Protein AF-A0A1H7DW12-F1 (afdb_monomer_lite)

Radius of gyration: 33.59 Å; chains: 1; bounding box: 57×65×106 Å

Secondary structure (DSSP, 8-state):
--HHHHHHHHHHHTTS-EEEEEEEETTEEEEEEEESS---HHHHHHHHHHTT-SEEEEEEEEEETTEEEEEESSPPPTTHHHHHHHHHHHHH----EEEEEE-TT-----TTS--HHHHHHHHHHHHHHHHHHHHHHHHH-GGGHHHHHHHHHHHHHHHHHHHTT-TTHHHHHHHHHHHHHHHHHHHHHHHHHHHHHTTSSGGGSTTS-------------------------------HHHHHHHHHHHHHHTTS---TTGGGGGG---HHHHHHHHHHTTTHHHHHHHHHHHHHHHTT-HHHHHHHHTTT-

Foldseek 3Di:
DALQVLLVLQVVQQQDKWKKKWFAAQLATQDIDTGRAFDDPVNNVVVCVVSVGPDMWIFIWHHDDQAIETETLDDDDPPSVVNVVVVNCVRNVDPGDYHYHYDNPGDTNHSPNDPLVVLLVVLVVLLVVLVVLVVVLCVLPVVCVVVLVVLSVVLVVLSVVSSVVPSVSSVVSVVSSVVSSVVSVVSVVVSVVVVVVVVPPVVPPPPPPDDDDDDDDDDDDDDDDDDDDDDDDDDPPPPVVNVVVLVVVLVVVVPPDDDPPPVCPVPPDDVVNVVVVCVVQVHPVSVVVVLVVLCVVVVVPPVSSVSVVVSVD

Structure (mmCIF, N/CA/C/O backbone):
data_AF-A0A1H7DW12-F1
#
_entry.id   AF-A0A1H7DW12-F1
#
loop_
_atom_site.group_PDB
_atom_site.id
_atom_site.type_symbol
_atom_site.label_atom_id
_atom_site.label_alt_id
_atom_site.label_comp_id
_atom_site.label_asym_id
_atom_site.label_entity_id
_atom_site.label_seq_id
_atom_site.pdbx_PDB_ins_code
_atom_site.Cartn_x
_atom_site.Cartn_y
_atom_site.Cartn_z
_atom_site.occupancy
_atom_site.B_iso_or_equiv
_atom_site.auth_seq_id
_atom_site.auth_comp_id
_atom_site.auth_asym_id
_atom_site.auth_atom_id
_atom_site.pdbx_PDB_model_num
ATOM 1 N N . MET A 1 1 ? -21.640 2.567 11.944 1.00 85.88 1 MET A N 1
ATOM 2 C CA . MET A 1 1 ? -21.003 1.642 10.987 1.00 85.88 1 MET A CA 1
ATOM 3 C C . MET A 1 1 ? -21.687 0.293 11.096 1.00 85.88 1 MET A C 1
ATOM 5 O O . MET A 1 1 ? -21.836 -0.207 12.211 1.00 85.88 1 MET A O 1
ATOM 9 N N . SER A 1 2 ? -22.172 -0.249 9.981 1.00 93.06 2 SER A N 1
ATOM 10 C CA . SER A 1 2 ? -22.778 -1.586 9.959 1.00 93.06 2 SER A CA 1
ATOM 11 C C . SER A 1 2 ? -21.710 -2.677 10.153 1.00 93.06 2 SER A C 1
ATOM 13 O O . SER A 1 2 ? -20.519 -2.443 9.939 1.00 93.06 2 SER A O 1
ATOM 15 N N . GLY A 1 3 ? -22.113 -3.883 10.569 1.00 93.62 3 GLY A N 1
ATOM 16 C CA . GLY A 1 3 ? -21.176 -5.007 10.722 1.00 93.62 3 GLY A CA 1
ATOM 17 C C . GLY A 1 3 ? -20.472 -5.381 9.410 1.00 93.62 3 GLY A C 1
ATOM 18 O O . GLY A 1 3 ? -19.276 -5.669 9.398 1.00 93.62 3 GLY A O 1
ATOM 19 N N . ALA A 1 4 ? -21.194 -5.277 8.288 1.00 95.44 4 ALA A N 1
ATOM 20 C CA . ALA A 1 4 ? -20.667 -5.524 6.947 1.00 95.44 4 ALA A CA 1
ATOM 21 C C . ALA A 1 4 ? -19.623 -4.478 6.526 1.00 95.44 4 ALA A C 1
ATOM 23 O O . ALA A 1 4 ? -18.553 -4.841 6.035 1.00 95.44 4 ALA A O 1
ATOM 24 N N . GLU A 1 5 ? -19.892 -3.192 6.775 1.00 95.88 5 GLU A N 1
ATOM 25 C CA . GLU A 1 5 ? -18.915 -2.121 6.549 1.00 95.88 5 GLU A CA 1
ATOM 26 C C . GLU A 1 5 ? -17.650 -2.350 7.373 1.00 95.88 5 GLU A C 1
ATOM 28 O O . GLU A 1 5 ? -16.543 -2.238 6.846 1.00 95.88 5 GLU A O 1
ATOM 33 N N . LEU A 1 6 ? -17.798 -2.699 8.657 1.00 96.25 6 LEU A N 1
ATOM 34 C CA . LEU A 1 6 ? -16.655 -2.933 9.535 1.00 96.25 6 LEU A CA 1
ATOM 35 C C . LEU A 1 6 ? -15.798 -4.101 9.030 1.00 96.25 6 LEU A C 1
ATOM 37 O O . LEU A 1 6 ? -14.578 -3.970 8.942 1.00 96.25 6 LEU A O 1
ATOM 41 N N . LYS A 1 7 ? -16.425 -5.216 8.633 1.00 96.00 7 LYS A N 1
ATOM 42 C CA . LYS A 1 7 ? -15.732 -6.371 8.040 1.00 96.00 7 LYS A CA 1
ATOM 43 C C . LYS A 1 7 ? -14.964 -5.985 6.776 1.00 96.00 7 LYS A C 1
ATOM 45 O O . LYS A 1 7 ? -13.810 -6.389 6.613 1.00 96.00 7 LYS A O 1
ATOM 50 N N . ALA A 1 8 ? -15.576 -5.185 5.901 1.00 95.75 8 ALA A N 1
ATOM 51 C CA . ALA A 1 8 ? -14.939 -4.709 4.677 1.00 95.75 8 ALA A CA 1
ATOM 52 C C . ALA A 1 8 ? -13.733 -3.806 4.977 1.00 95.75 8 ALA A C 1
ATOM 54 O O . ALA A 1 8 ? -12.663 -4.007 4.400 1.00 95.75 8 ALA A O 1
ATOM 55 N N . SER A 1 9 ? -13.868 -2.859 5.908 1.00 96.25 9 SER A N 1
ATOM 56 C CA . SER A 1 9 ? -12.761 -1.985 6.312 1.00 96.25 9 SER A CA 1
ATOM 57 C C . SER A 1 9 ? -11.614 -2.758 6.961 1.00 96.25 9 SER A C 1
ATOM 59 O O . SER A 1 9 ? -10.464 -2.532 6.601 1.00 96.25 9 SER A O 1
ATOM 61 N N . LEU A 1 10 ? -11.896 -3.713 7.852 1.00 95.69 10 LEU A N 1
ATOM 62 C CA . LEU A 1 10 ? -10.863 -4.550 8.477 1.00 95.69 10 LEU A CA 1
ATOM 63 C C . LEU A 1 10 ? -10.162 -5.457 7.458 1.00 95.69 10 LEU A C 1
ATOM 65 O O . LEU A 1 10 ? -8.951 -5.643 7.524 1.00 95.69 10 LEU A O 1
ATOM 69 N N . SER A 1 11 ? -10.896 -5.983 6.476 1.00 94.06 11 SER A N 1
ATOM 70 C CA . SER A 1 11 ? -10.296 -6.784 5.402 1.00 94.06 11 SER A CA 1
ATOM 71 C C . SER A 1 11 ? -9.335 -5.949 4.556 1.00 94.06 11 SER A C 1
ATOM 73 O O . SER A 1 11 ? -8.241 -6.412 4.246 1.00 94.06 11 SER A O 1
ATOM 75 N N . LYS A 1 12 ? -9.701 -4.699 4.244 1.00 93.25 12 LYS A N 1
ATOM 76 C CA . LYS A 1 12 ? -8.818 -3.754 3.544 1.00 93.25 12 LYS A CA 1
ATOM 77 C C . LYS A 1 12 ? -7.642 -3.294 4.410 1.00 93.25 12 LYS A C 1
ATOM 79 O O . LYS A 1 12 ? -6.558 -3.089 3.879 1.00 93.25 12 LYS A O 1
ATOM 84 N N . ALA A 1 13 ? -7.825 -3.189 5.729 1.00 94.31 13 ALA A N 1
ATOM 85 C CA . ALA A 1 13 ? -6.755 -2.840 6.664 1.00 94.31 13 ALA A CA 1
ATOM 86 C C . ALA A 1 13 ? -5.576 -3.832 6.634 1.00 94.31 13 ALA A C 1
ATOM 88 O O . ALA A 1 13 ? -4.463 -3.470 7.004 1.00 94.31 13 ALA A O 1
ATOM 89 N N . ARG A 1 14 ? -5.797 -5.065 6.143 1.00 91.38 14 ARG A N 1
ATOM 90 C CA . ARG A 1 14 ? -4.740 -6.073 5.966 1.00 91.38 14 ARG A CA 1
ATOM 91 C C . ARG A 1 14 ? -3.738 -5.709 4.878 1.00 91.38 14 ARG A C 1
ATOM 93 O O . ARG A 1 14 ? -2.594 -6.114 4.973 1.00 91.38 14 ARG A O 1
ATOM 100 N N . THR A 1 15 ? -4.177 -5.008 3.838 1.00 88.06 15 THR A N 1
ATOM 101 C CA . THR A 1 15 ? -3.337 -4.643 2.686 1.00 88.06 15 THR A CA 1
ATOM 102 C C . THR A 1 15 ? -2.987 -3.163 2.680 1.00 88.06 15 THR A C 1
ATOM 104 O O . THR A 1 15 ? -2.001 -2.745 2.082 1.00 88.06 15 THR A O 1
ATOM 107 N N . THR A 1 16 ? -3.823 -2.342 3.310 1.00 88.81 16 THR A N 1
ATOM 108 C CA . THR A 1 16 ? -3.692 -0.891 3.301 1.00 88.81 16 THR A CA 1
ATOM 109 C C . THR A 1 16 ? -3.919 -0.374 4.713 1.00 88.81 16 THR A C 1
ATOM 111 O O . THR A 1 16 ? -5.036 -0.494 5.209 1.00 88.81 16 THR A O 1
ATOM 114 N N . PRO A 1 17 ? -2.913 0.236 5.354 1.00 93.12 17 PRO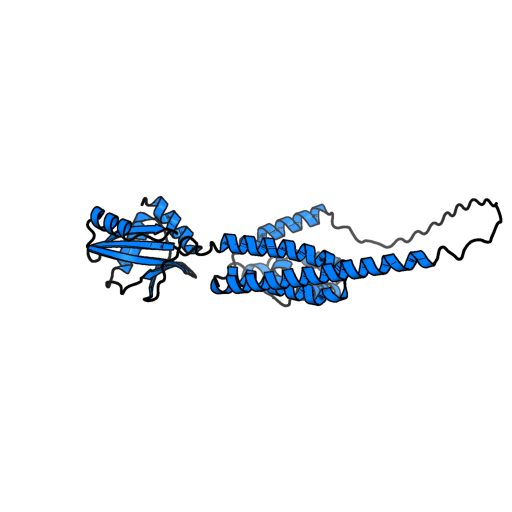 A N 1
ATOM 115 C CA . PRO A 1 17 ? -3.065 0.852 6.662 1.00 93.12 17 PRO A CA 1
ATOM 116 C C . PRO A 1 17 ? -4.265 1.810 6.701 1.00 93.12 17 PRO A C 1
ATOM 118 O O . PRO A 1 17 ? -4.469 2.604 5.779 1.00 93.12 17 PRO A O 1
ATOM 121 N N . MET A 1 18 ? -5.074 1.720 7.756 1.00 95.62 18 MET A N 1
ATOM 122 C CA . MET A 1 18 ? -6.281 2.534 7.929 1.00 95.62 18 MET A CA 1
ATOM 123 C C . MET A 1 18 ? -6.292 3.240 9.273 1.00 95.62 18 MET A C 1
ATOM 125 O O . MET A 1 18 ? -5.892 2.670 10.283 1.00 95.62 18 MET A O 1
ATOM 129 N N . ASN A 1 19 ? -6.835 4.452 9.302 1.00 96.38 19 ASN A N 1
ATOM 130 C CA . ASN A 1 19 ? -7.113 5.156 10.543 1.00 96.38 19 ASN A CA 1
ATOM 131 C C . ASN A 1 19 ? -8.299 4.491 11.255 1.00 96.38 19 ASN A C 1
ATOM 133 O O . ASN A 1 19 ? -9.285 4.092 10.621 1.00 96.38 19 ASN A O 1
ATOM 137 N N . PHE A 1 20 ? -8.232 4.395 12.579 1.00 97.00 20 PHE A N 1
ATOM 138 C CA . PHE A 1 20 ? -9.364 3.963 13.388 1.00 97.00 20 PHE A CA 1
ATOM 139 C C . PHE A 1 20 ? -9.680 4.951 14.506 1.00 97.00 20 PHE A C 1
ATOM 141 O O . PHE A 1 20 ? -8.808 5.642 15.035 1.00 97.00 20 PHE A O 1
ATOM 148 N N . LEU A 1 21 ? -10.957 4.975 14.880 1.00 96.69 21 LEU A N 1
ATOM 149 C CA . LEU A 1 21 ? -11.463 5.650 16.063 1.00 96.69 21 LEU A CA 1
ATOM 150 C C . LEU A 1 21 ? -12.311 4.664 16.856 1.00 96.69 21 LEU A C 1
ATOM 152 O O . LEU A 1 21 ? -13.272 4.085 16.352 1.00 96.69 21 LEU A O 1
ATOM 156 N N . LEU A 1 22 ? -11.935 4.483 18.110 1.00 96.50 22 LEU A N 1
ATOM 157 C CA . LEU A 1 22 ? -12.568 3.594 19.065 1.00 96.50 22 LEU A CA 1
ATOM 158 C C . LEU A 1 22 ? -13.162 4.436 20.193 1.00 96.50 22 LEU A C 1
ATOM 160 O O . LEU A 1 22 ? -12.463 5.240 20.803 1.00 96.50 22 LEU A O 1
ATOM 164 N N . VAL A 1 23 ? -14.434 4.223 20.512 1.00 96.00 23 VAL A N 1
ATOM 165 C CA . VAL A 1 23 ? -15.095 4.883 21.647 1.00 96.00 23 VAL A CA 1
ATOM 166 C C . VAL A 1 23 ? -15.404 3.878 22.745 1.00 96.00 23 VAL A C 1
ATOM 168 O O . VAL A 1 23 ? -15.956 2.799 22.494 1.00 96.00 23 VAL A O 1
ATOM 171 N N . THR A 1 24 ? -15.042 4.225 23.981 1.00 96.25 24 THR A N 1
ATOM 172 C CA . THR A 1 24 ? -15.222 3.349 25.145 1.00 96.25 24 THR A CA 1
ATOM 173 C C . THR A 1 24 ? -15.917 4.060 26.301 1.00 96.25 24 THR A C 1
ATOM 175 O O . THR A 1 24 ? -15.793 5.272 26.487 1.00 96.25 24 THR A O 1
ATOM 178 N N . LYS A 1 25 ? -16.648 3.287 27.111 1.00 95.06 25 LYS A N 1
ATOM 179 C CA . LYS A 1 25 ? -17.143 3.700 28.432 1.00 95.06 25 LYS A CA 1
ATOM 180 C C . LYS A 1 25 ? -16.558 2.768 29.485 1.00 95.06 25 LYS A C 1
ATOM 182 O O . LYS A 1 25 ? -16.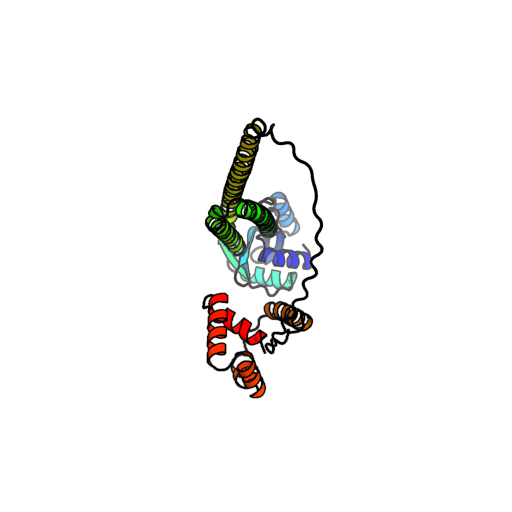960 1.607 29.593 1.00 95.06 25 LYS A O 1
ATOM 187 N N . GLY A 1 26 ? -15.556 3.262 30.210 1.00 92.25 26 GLY A N 1
ATOM 188 C CA . GLY A 1 26 ? -14.666 2.409 30.998 1.00 92.25 26 GLY A CA 1
ATOM 189 C C . GLY A 1 26 ? -13.986 1.376 30.095 1.00 92.25 26 GLY A C 1
ATOM 190 O O . GLY A 1 26 ? -13.419 1.723 29.062 1.00 92.25 26 GLY A O 1
ATOM 191 N N . ALA A 1 27 ? -14.102 0.097 30.450 1.00 90.75 27 ALA A N 1
ATOM 192 C CA . ALA A 1 27 ? -13.545 -0.995 29.654 1.00 90.75 27 ALA A CA 1
ATOM 193 C C . ALA A 1 27 ? -14.468 -1.459 28.503 1.00 90.75 27 ALA A C 1
ATOM 195 O O . ALA A 1 27 ? -14.039 -2.236 27.657 1.00 90.75 27 ALA A O 1
ATOM 196 N N . SER A 1 28 ? -15.735 -1.037 28.456 1.00 93.62 28 SER A N 1
ATOM 197 C CA . SER A 1 28 ? -16.677 -1.484 27.420 1.00 93.62 28 SER A CA 1
ATOM 198 C C . SER A 1 28 ? -16.488 -0.712 26.113 1.00 93.62 28 SER A C 1
ATOM 200 O O . SER A 1 28 ? -16.503 0.519 26.112 1.00 93.62 28 SER A O 1
ATOM 202 N N . VAL A 1 29 ? -16.349 -1.440 25.002 1.00 96.19 29 VAL A N 1
ATOM 203 C CA . VAL A 1 29 ? -16.285 -0.878 23.645 1.00 96.19 29 VAL A CA 1
ATOM 204 C C . VAL A 1 29 ? -17.700 -0.601 23.151 1.00 96.19 29 VAL A C 1
ATOM 206 O O . VAL A 1 29 ? -18.520 -1.516 23.101 1.00 96.19 29 VAL A O 1
ATOM 209 N N . LEU A 1 30 ? -17.985 0.653 22.802 1.00 96.69 30 LEU A N 1
ATOM 210 C CA . LEU A 1 30 ? -19.307 1.064 22.315 1.00 96.69 30 LEU A CA 1
ATOM 211 C C . LEU A 1 30 ? -19.351 1.177 20.791 1.00 96.69 30 LEU A C 1
ATOM 213 O O . LEU A 1 30 ? -20.396 0.955 20.185 1.00 96.69 30 LEU A O 1
ATOM 217 N N . GLY A 1 31 ? -18.219 1.499 20.165 1.00 96.50 31 GLY A N 1
ATOM 218 C CA . GLY A 1 31 ? -18.144 1.700 18.727 1.00 96.50 31 GLY A CA 1
ATOM 219 C C . GLY A 1 31 ? -16.711 1.717 18.219 1.00 96.50 31 GLY A C 1
ATOM 220 O O . GLY A 1 31 ? -15.794 2.133 18.926 1.00 96.50 31 GLY A O 1
ATOM 221 N N . LEU A 1 32 ? -16.547 1.271 16.978 1.00 97.25 32 LEU A N 1
ATOM 222 C CA . LEU A 1 32 ? -15.292 1.279 16.243 1.00 97.25 32 LEU A CA 1
ATOM 223 C C . LEU A 1 32 ? -15.576 1.765 14.821 1.00 97.25 32 LEU A C 1
ATOM 225 O O . LEU A 1 32 ? -16.448 1.223 14.140 1.00 97.25 32 LEU A O 1
ATOM 229 N N . ILE A 1 33 ? -14.835 2.777 14.392 1.00 97.00 33 ILE A N 1
ATOM 230 C CA . ILE A 1 33 ? -14.822 3.293 13.026 1.00 97.00 33 ILE A CA 1
ATOM 231 C C . ILE A 1 33 ? -13.444 2.980 12.457 1.00 97.00 33 ILE A C 1
ATOM 233 O O . ILE A 1 33 ? -12.441 3.303 13.087 1.00 97.00 33 ILE A O 1
ATOM 237 N N . VAL A 1 34 ? -13.391 2.361 11.278 1.00 96.81 34 VAL A N 1
ATOM 238 C CA . VAL A 1 34 ? -12.142 2.090 10.551 1.00 96.81 34 VAL A CA 1
ATOM 239 C C . VAL A 1 34 ? -12.291 2.601 9.130 1.00 96.81 34 VAL A C 1
ATOM 241 O O . VAL A 1 34 ? -13.220 2.200 8.419 1.00 96.81 34 VAL A O 1
ATOM 244 N N . ARG A 1 35 ? -11.393 3.490 8.708 1.00 95.88 35 ARG A N 1
ATOM 245 C CA . ARG A 1 35 ? -11.434 4.080 7.371 1.00 95.88 35 ARG A CA 1
ATOM 246 C C . ARG A 1 35 ? -10.067 4.567 6.907 1.00 95.88 35 ARG A C 1
ATOM 248 O O . ARG A 1 35 ? -9.196 4.878 7.709 1.00 95.88 35 ARG A O 1
ATOM 255 N N . LYS A 1 36 ? -9.909 4.695 5.590 1.00 92.69 36 LYS A N 1
ATOM 256 C CA . LYS A 1 36 ? -8.688 5.241 4.983 1.00 92.69 36 LYS A CA 1
ATOM 257 C C . LYS A 1 36 ? -8.480 6.714 5.364 1.00 92.69 36 LYS A C 1
ATOM 259 O O . LYS A 1 36 ? -7.404 7.075 5.811 1.00 92.69 36 LYS A O 1
ATOM 264 N N . LYS A 1 37 ? -9.530 7.536 5.255 1.00 92.38 37 LYS A N 1
ATOM 265 C CA . LYS A 1 37 ? -9.480 8.982 5.533 1.00 92.38 37 LYS A CA 1
ATOM 266 C C . LYS A 1 37 ? -9.160 9.291 7.004 1.00 92.38 37 LYS A C 1
ATOM 268 O O . LYS A 1 37 ? -9.763 8.653 7.873 1.00 92.38 37 LYS A O 1
ATOM 273 N N . PRO A 1 38 ? -8.346 10.316 7.307 1.00 92.69 38 PRO A N 1
ATOM 274 C CA . PRO A 1 38 ? -8.199 10.828 8.666 1.00 92.69 38 PRO A CA 1
ATOM 275 C C . PRO A 1 38 ? -9.547 11.042 9.358 1.00 92.69 38 PRO A C 1
ATOM 277 O O . PRO A 1 38 ? -10.523 11.504 8.750 1.00 92.69 38 PRO A O 1
ATOM 280 N N . ILE A 1 39 ? -9.627 10.678 10.637 1.00 94.19 39 ILE A N 1
ATOM 281 C CA . ILE A 1 39 ? -10.825 10.908 11.445 1.00 94.19 39 ILE A CA 1
ATOM 282 C C . ILE A 1 39 ? -10.722 12.288 12.073 1.00 94.19 39 ILE A C 1
ATOM 284 O O . ILE A 1 39 ? -9.834 12.526 12.879 1.00 94.19 39 ILE A O 1
ATOM 288 N N . ARG A 1 40 ? -11.598 13.208 11.648 1.00 93.56 40 ARG A N 1
ATOM 289 C CA . ARG A 1 40 ? -11.593 14.593 12.131 1.00 93.56 40 ARG A CA 1
ATOM 290 C C . ARG A 1 40 ? -12.066 14.633 13.582 1.00 93.56 40 ARG A C 1
ATOM 292 O O . ARG A 1 40 ? -13.024 13.943 13.933 1.00 93.56 40 ARG A O 1
ATOM 299 N N . ASP A 1 41 ? -11.478 15.511 14.386 1.00 92.62 41 ASP A N 1
ATOM 300 C CA . ASP A 1 41 ? -11.791 15.628 15.818 1.00 92.62 41 ASP A CA 1
ATOM 301 C C . ASP A 1 41 ? -13.275 15.913 16.090 1.00 92.62 41 ASP A C 1
ATOM 303 O O . ASP A 1 41 ? -13.867 15.356 17.020 1.00 92.62 41 ASP A O 1
ATOM 307 N N . ASN A 1 42 ? -13.912 16.712 15.227 1.00 95.19 42 ASN A N 1
ATOM 308 C CA . ASN A 1 42 ? -15.343 17.013 15.313 1.00 95.19 42 ASN A CA 1
ATOM 309 C C . ASN A 1 42 ? -16.202 15.749 15.178 1.00 95.19 42 ASN A C 1
ATOM 311 O O . ASN A 1 42 ? -17.143 15.554 15.944 1.00 95.19 42 ASN A O 1
ATOM 315 N N . GLU A 1 43 ? -15.851 14.863 14.245 1.00 95.06 43 GLU A N 1
ATOM 316 C CA . GLU A 1 43 ? -16.562 13.601 14.039 1.00 95.06 43 GLU A CA 1
ATOM 317 C C . GLU A 1 43 ? -16.344 12.647 15.217 1.00 95.06 43 GLU A C 1
ATOM 319 O O . GLU A 1 43 ? -17.285 12.007 15.682 1.00 95.06 43 GLU A O 1
ATOM 324 N N . GLY A 1 44 ? -15.122 12.598 15.758 1.00 95.12 44 GLY A N 1
ATOM 325 C CA . GLY A 1 44 ? -14.832 11.826 16.964 1.00 95.12 44 GLY A CA 1
ATOM 326 C C . GLY A 1 44 ? -15.636 12.299 18.173 1.00 95.12 44 GLY A C 1
ATOM 327 O O . GLY A 1 44 ? -16.192 11.484 18.912 1.00 95.12 44 GLY A O 1
ATOM 328 N N . THR A 1 45 ? -15.754 13.615 18.349 1.00 96.69 45 THR A N 1
ATOM 329 C CA . THR A 1 45 ? -16.518 14.228 19.444 1.00 96.69 45 THR A CA 1
ATOM 330 C C . THR A 1 45 ? -18.019 13.988 19.286 1.00 96.69 45 THR A C 1
ATOM 332 O O . THR A 1 45 ? -18.693 13.630 20.257 1.00 96.69 45 THR A O 1
ATOM 335 N N . GLN A 1 46 ? -18.540 14.103 18.061 1.00 96.88 46 GLN A N 1
ATOM 336 C CA . GLN A 1 46 ? -19.926 13.766 17.747 1.00 96.88 46 GLN A CA 1
ATOM 337 C C . GLN A 1 46 ? -20.213 12.291 18.057 1.00 96.88 46 GLN A C 1
ATOM 339 O O . GLN A 1 46 ? -21.136 11.987 18.812 1.00 96.88 46 GLN A O 1
ATOM 344 N N . PHE A 1 47 ? -19.362 11.378 17.583 1.00 96.19 47 PHE A N 1
ATOM 345 C CA . PHE A 1 47 ? -19.527 9.945 17.813 1.00 96.19 47 PHE A CA 1
ATOM 346 C C . PHE A 1 47 ? -19.424 9.569 19.300 1.00 96.19 47 PHE A C 1
ATOM 348 O O . PHE A 1 47 ? -20.194 8.741 19.795 1.00 96.19 47 PHE A O 1
ATOM 355 N N . LYS A 1 48 ? -18.526 10.217 20.057 1.00 96.62 48 LYS A N 1
ATOM 356 C CA . LYS A 1 48 ? -18.447 10.082 21.522 1.00 96.62 48 LYS A CA 1
ATOM 357 C C . LYS A 1 48 ? -19.751 10.505 22.198 1.00 96.62 48 LYS A C 1
ATOM 359 O O . LYS A 1 48 ? -20.210 9.821 23.113 1.00 96.62 48 LYS A O 1
ATOM 364 N N . THR A 1 49 ? -20.341 11.610 21.747 1.00 97.75 49 THR A N 1
ATOM 365 C CA . THR A 1 49 ? -21.576 12.172 22.309 1.00 97.75 49 THR A CA 1
ATOM 366 C C . THR A 1 49 ? -22.772 11.266 22.023 1.00 97.75 49 THR A C 1
ATOM 368 O O . THR A 1 49 ? -23.487 10.887 22.950 1.00 97.75 49 THR A O 1
ATOM 371 N N . GLU A 1 50 ? -22.937 10.833 20.772 1.00 96.62 50 GLU A N 1
ATOM 372 C CA . GLU A 1 50 ? -24.010 9.927 20.339 1.00 96.62 50 GLU A CA 1
ATOM 373 C C . GLU A 1 50 ? -23.970 8.586 21.085 1.00 96.62 50 GLU A C 1
ATOM 375 O O . GLU A 1 50 ? -24.999 8.069 21.524 1.00 96.62 50 GLU A O 1
ATOM 380 N N . THR A 1 51 ? -22.770 8.043 21.299 1.00 96.50 51 THR A N 1
ATOM 381 C CA . THR A 1 51 ? -22.579 6.767 22.007 1.00 96.50 51 THR A CA 1
ATOM 382 C C . THR A 1 51 ? -22.526 6.908 23.531 1.00 96.50 51 THR A C 1
ATOM 384 O O . THR A 1 51 ? -22.480 5.896 24.233 1.00 96.50 51 THR A O 1
ATOM 387 N N . LYS A 1 52 ? -22.550 8.138 24.068 1.00 96.94 52 LYS A N 1
ATOM 388 C CA . LYS A 1 52 ? -22.352 8.443 25.500 1.00 96.94 52 LYS A CA 1
ATOM 389 C C . LYS A 1 52 ? -21.063 7.818 26.059 1.00 96.94 52 LYS A C 1
ATOM 391 O O . LYS A 1 52 ? -21.036 7.302 27.183 1.00 96.94 52 LYS A O 1
ATOM 396 N N . ALA A 1 53 ? -20.004 7.826 25.254 1.00 96.81 53 ALA A N 1
ATOM 397 C CA . ALA A 1 53 ? -18.704 7.275 25.608 1.00 96.81 53 ALA A CA 1
ATOM 398 C C . ALA A 1 53 ? -17.922 8.206 26.546 1.00 96.81 53 ALA A C 1
ATOM 400 O O . ALA A 1 53 ? -18.033 9.430 26.481 1.00 96.81 53 ALA A O 1
ATOM 401 N N . SER A 1 54 ? -17.088 7.627 27.412 1.00 95.94 54 SER A N 1
ATOM 402 C CA . SER A 1 54 ? -16.219 8.394 28.312 1.00 95.94 54 SER A CA 1
ATOM 403 C C . SER A 1 54 ? -14.899 8.779 27.643 1.00 95.94 54 SER A C 1
ATOM 405 O O . SER A 1 54 ? -14.395 9.879 27.872 1.00 95.94 54 SER A O 1
ATOM 407 N N . ALA A 1 55 ? -14.363 7.910 26.782 1.00 94.62 55 ALA A N 1
ATOM 408 C CA . ALA A 1 55 ? -13.062 8.078 26.140 1.00 94.62 55 ALA A CA 1
ATOM 409 C C . ALA A 1 55 ? -13.119 7.807 24.628 1.00 94.62 55 ALA A C 1
ATOM 411 O O . ALA A 1 55 ? -13.939 7.015 24.156 1.00 94.62 55 ALA A O 1
ATOM 412 N N . ILE A 1 56 ? -12.228 8.477 23.896 1.00 94.69 56 ILE A N 1
ATOM 413 C CA . ILE A 1 56 ? -11.945 8.258 22.475 1.00 94.69 56 ILE A CA 1
ATOM 414 C C . ILE A 1 56 ? -10.496 7.783 22.390 1.00 94.69 56 ILE A C 1
ATOM 416 O O . ILE A 1 56 ? -9.620 8.392 22.996 1.00 94.69 56 ILE A O 1
ATOM 420 N N . HIS A 1 57 ? -10.254 6.731 21.618 1.00 94.75 57 HIS A N 1
ATOM 421 C CA . HIS A 1 57 ? -8.923 6.243 21.281 1.00 94.75 57 HIS A CA 1
ATOM 422 C C . HIS A 1 57 ? -8.766 6.282 19.768 1.00 94.75 57 HIS A C 1
ATOM 424 O O . HIS A 1 57 ? -9.613 5.757 19.044 1.00 94.75 57 HIS A O 1
ATOM 430 N N . THR A 1 58 ? -7.693 6.897 19.290 1.00 95.06 58 THR A N 1
ATOM 431 C CA . THR A 1 58 ? -7.365 6.977 17.865 1.00 95.06 58 THR A CA 1
ATOM 432 C C . THR A 1 58 ? -6.056 6.257 17.580 1.00 95.06 58 THR A C 1
ATOM 434 O O . THR A 1 58 ? -5.207 6.076 18.462 1.00 95.06 58 THR A O 1
ATOM 437 N N . GLY A 1 59 ? -5.906 5.811 16.338 1.00 95.56 59 GLY A N 1
ATOM 438 C CA . GLY A 1 59 ? -4.710 5.109 15.915 1.00 95.56 59 GLY A CA 1
ATOM 439 C C . GLY A 1 59 ? -4.801 4.582 14.494 1.00 95.56 59 GLY A C 1
ATOM 440 O O . GLY A 1 59 ? -5.671 4.985 13.717 1.00 95.56 59 GLY A O 1
ATOM 441 N N . ILE A 1 60 ? -3.903 3.653 14.175 1.00 95.56 60 ILE A N 1
ATOM 442 C CA . ILE A 1 60 ? -3.799 3.029 12.856 1.00 95.56 60 ILE A CA 1
ATOM 443 C C . ILE A 1 60 ? -3.942 1.516 12.994 1.00 95.56 60 ILE A C 1
ATOM 445 O O . ILE A 1 60 ? -3.395 0.897 13.906 1.00 95.56 60 ILE A O 1
ATOM 449 N N . CYS A 1 61 ? -4.684 0.918 12.073 1.00 95.50 61 CYS A N 1
ATOM 450 C CA . CYS A 1 61 ? -4.763 -0.517 11.881 1.00 95.50 61 CYS A CA 1
ATOM 451 C C . CYS A 1 61 ? -3.910 -0.897 10.667 1.00 95.50 61 CYS A C 1
ATOM 453 O O . CYS A 1 61 ? -4.121 -0.360 9.578 1.00 95.50 61 CYS A O 1
ATOM 455 N N . VAL A 1 62 ? -2.947 -1.792 10.869 1.00 93.69 62 VAL A N 1
ATOM 456 C CA . VAL A 1 62 ? -1.971 -2.227 9.863 1.00 93.69 62 VAL A CA 1
ATOM 457 C C . VAL A 1 62 ? -2.069 -3.741 9.685 1.00 93.69 62 VAL A C 1
ATOM 459 O O . VAL A 1 62 ? -2.298 -4.462 10.658 1.00 93.69 62 VAL A O 1
ATOM 462 N N . GLY A 1 63 ? -1.884 -4.241 8.466 1.00 92.06 63 GLY A N 1
ATOM 463 C CA . GLY A 1 63 ? -1.658 -5.666 8.233 1.00 92.06 63 GLY A CA 1
ATOM 464 C C . GLY A 1 63 ? -0.307 -6.114 8.788 1.00 92.06 63 GLY A C 1
ATOM 465 O O . GLY A 1 63 ? 0.652 -5.350 8.770 1.00 92.06 63 GLY A O 1
ATOM 466 N N . GLY A 1 64 ? -0.245 -7.339 9.307 1.00 83.19 64 GLY A N 1
ATOM 467 C CA . GLY A 1 64 ? 1.001 -8.015 9.673 1.00 83.19 64 GLY A CA 1
ATOM 468 C C . GLY A 1 64 ? 0.982 -9.487 9.257 1.00 83.19 64 GLY A C 1
ATOM 469 O O . GLY A 1 64 ? -0.007 -9.967 8.695 1.00 83.19 64 GLY A O 1
ATOM 470 N N . SER A 1 65 ? 2.049 -10.222 9.588 1.00 74.06 65 SER A N 1
ATOM 471 C CA . SER A 1 65 ? 2.359 -11.618 9.207 1.00 74.06 65 SER A CA 1
ATOM 472 C C . SER A 1 65 ? 1.424 -12.702 9.789 1.00 74.06 65 SER A C 1
ATOM 474 O O . SER A 1 65 ? 1.855 -13.766 10.224 1.00 74.06 65 SER A O 1
ATOM 476 N N . GLY A 1 66 ? 0.117 -12.446 9.807 1.00 80.00 66 GLY A N 1
ATOM 477 C CA . GLY A 1 66 ? -0.910 -13.367 10.299 1.00 80.00 66 GLY A CA 1
ATOM 478 C C . GLY A 1 66 ? -2.151 -12.684 10.874 1.00 80.00 66 GLY A C 1
ATOM 479 O O . GLY A 1 66 ? -3.051 -13.370 11.357 1.00 80.00 66 GLY A O 1
ATOM 480 N N . GLY A 1 67 ? -2.229 -11.349 10.845 1.00 91.56 67 GLY A N 1
ATOM 481 C CA . GLY A 1 67 ? -3.293 -10.622 11.530 1.00 91.56 67 GLY A CA 1
ATOM 482 C C . GLY A 1 67 ? -3.342 -9.125 11.244 1.00 91.56 67 GLY A C 1
ATOM 483 O O . GLY A 1 67 ? -2.694 -8.626 10.327 1.00 91.56 67 GLY A O 1
ATOM 484 N N . LEU A 1 68 ? -4.145 -8.426 12.042 1.00 95.31 68 LEU A N 1
ATOM 485 C CA . LEU A 1 68 ? -4.219 -6.970 12.081 1.00 95.31 68 LEU A CA 1
ATOM 486 C C . LEU A 1 68 ? -3.587 -6.458 13.372 1.00 95.31 68 LEU A C 1
ATOM 488 O O . LEU A 1 68 ? -3.931 -6.916 14.464 1.00 95.31 68 LEU A O 1
ATOM 492 N N . ILE A 1 69 ? -2.714 -5.471 13.234 1.00 95.75 69 ILE A N 1
ATOM 493 C CA . ILE A 1 69 ? -2.042 -4.783 14.328 1.00 95.75 69 ILE A CA 1
ATOM 494 C C . ILE A 1 69 ? -2.737 -3.441 14.541 1.00 95.75 69 ILE A C 1
ATOM 496 O O . ILE A 1 69 ? -2.759 -2.597 13.646 1.00 95.75 69 ILE A O 1
ATOM 500 N N . PHE A 1 70 ? -3.316 -3.224 15.719 1.00 96.25 70 PHE A N 1
ATOM 501 C CA . PHE A 1 70 ? -3.850 -1.921 16.111 1.00 96.25 70 PHE A CA 1
ATOM 502 C C . PHE A 1 70 ? -2.799 -1.162 16.919 1.00 96.25 70 PHE A C 1
ATOM 504 O O . PHE A 1 70 ? -2.481 -1.540 18.054 1.00 96.25 70 PHE A O 1
ATOM 511 N N . ARG A 1 71 ? -2.295 -0.072 16.341 1.00 95.00 71 ARG A N 1
ATOM 512 C CA . ARG A 1 71 ? -1.350 0.848 16.973 1.00 95.00 71 ARG A CA 1
ATOM 513 C C . ARG A 1 71 ? -2.100 2.033 17.564 1.00 95.00 71 ARG A C 1
ATOM 515 O O . ARG A 1 71 ? -2.853 2.693 16.853 1.00 95.00 71 ARG A O 1
ATOM 522 N N . PHE A 1 72 ? -1.918 2.284 18.856 1.00 94.38 72 PHE A N 1
ATOM 523 C CA . PHE A 1 72 ? -2.608 3.346 19.599 1.00 94.38 72 PHE A CA 1
ATOM 524 C C . PHE A 1 72 ? -1.663 4.501 19.890 1.00 94.38 72 PHE A C 1
ATOM 526 O O . PHE A 1 72 ? -0.535 4.255 20.311 1.00 94.38 72 PHE A O 1
ATOM 533 N N . ARG A 1 73 ? -2.147 5.742 19.734 1.00 89.12 73 ARG A N 1
ATOM 534 C CA . ARG A 1 73 ? -1.349 6.953 20.008 1.00 89.12 73 ARG A CA 1
ATOM 535 C C . ARG A 1 73 ? -1.035 7.136 21.498 1.00 89.12 73 ARG A C 1
ATOM 537 O O . ARG A 1 73 ? -0.055 7.782 21.844 1.00 89.12 73 ARG A O 1
ATOM 544 N N . ALA A 1 74 ? -1.865 6.583 22.378 1.00 84.62 74 ALA A N 1
ATOM 545 C CA . ALA A 1 74 ? -1.728 6.707 23.824 1.00 84.62 74 ALA A CA 1
ATOM 546 C C . ALA A 1 74 ? -1.696 5.338 24.513 1.00 84.62 74 ALA A C 1
ATOM 548 O O . ALA A 1 74 ? -2.071 4.313 23.934 1.00 84.62 74 ALA A O 1
ATOM 549 N N . GLU A 1 75 ? -1.260 5.348 25.772 1.00 79.62 75 GLU A N 1
ATOM 550 C CA . GLU A 1 75 ? -1.245 4.167 26.627 1.00 79.62 75 GLU A CA 1
ATOM 551 C C . GLU A 1 75 ? -2.664 3.615 26.829 1.00 79.62 75 GLU A C 1
ATOM 553 O O . GLU A 1 75 ? -3.650 4.348 26.956 1.00 79.62 75 GLU A O 1
ATOM 558 N N . LYS A 1 76 ? -2.776 2.289 26.803 1.00 79.75 76 LYS A N 1
ATOM 559 C CA . LYS A 1 76 ? -4.060 1.591 26.752 1.00 79.75 76 LYS A CA 1
ATOM 560 C C . LYS A 1 76 ? -4.534 1.266 28.158 1.00 79.75 76 LYS A C 1
ATOM 562 O O . LYS A 1 76 ? -3.756 0.830 29.000 1.00 79.75 76 LYS A O 1
ATOM 567 N N . ALA A 1 77 ? -5.840 1.379 28.392 1.00 80.88 77 ALA A N 1
ATOM 568 C CA . ALA A 1 77 ? -6.419 0.891 29.637 1.00 80.88 77 ALA A CA 1
ATOM 569 C C . ALA A 1 77 ? -6.271 -0.646 29.728 1.00 80.88 77 ALA A C 1
ATOM 571 O O . ALA A 1 77 ? -6.568 -1.347 28.751 1.00 80.88 77 ALA A O 1
ATOM 572 N N . PRO A 1 78 ? -5.863 -1.203 30.882 1.00 84.06 78 PRO A N 1
ATOM 573 C CA . PRO A 1 78 ? -5.681 -2.642 31.034 1.00 84.06 78 PRO A CA 1
ATOM 574 C C . PRO A 1 78 ? -6.987 -3.407 30.764 1.00 84.06 78 PRO A C 1
ATOM 576 O O . PRO A 1 78 ? -8.077 -2.997 31.165 1.00 84.06 78 PRO A O 1
ATOM 579 N N . GLY A 1 79 ? -6.884 -4.530 30.047 1.00 85.56 79 GLY A N 1
ATOM 580 C CA . GLY A 1 79 ? -8.019 -5.410 29.739 1.00 85.56 79 GLY A CA 1
ATOM 581 C C . GLY A 1 79 ? -8.956 -4.932 28.620 1.00 85.56 79 GLY A C 1
ATOM 582 O O . GLY A 1 79 ? -9.914 -5.639 28.293 1.00 85.56 79 GLY A O 1
ATOM 583 N N . PHE A 1 80 ? -8.699 -3.778 27.993 1.00 87.12 80 PHE A N 1
ATOM 584 C CA . PHE A 1 80 ? -9.531 -3.312 26.875 1.00 87.12 80 PHE A CA 1
ATOM 585 C C . PHE A 1 80 ? -9.369 -4.199 25.620 1.00 87.12 80 PHE A C 1
ATOM 587 O O . PHE A 1 80 ? -10.328 -4.392 24.873 1.00 87.12 80 PHE A O 1
ATOM 594 N N . GLU A 1 81 ? -8.193 -4.804 25.422 1.00 93.06 81 GLU A N 1
ATOM 595 C CA . GLU A 1 81 ? -7.851 -5.606 24.239 1.00 93.06 81 GLU A CA 1
ATOM 596 C C . GLU A 1 81 ? -8.782 -6.802 24.055 1.00 93.06 81 GLU A C 1
ATOM 598 O O . GLU A 1 81 ? -9.312 -7.027 22.968 1.00 93.06 81 GLU A O 1
ATOM 603 N N . ALA A 1 82 ? -9.048 -7.546 25.131 1.00 94.75 82 ALA A N 1
ATOM 604 C CA . ALA A 1 82 ? -9.950 -8.693 25.100 1.00 94.75 82 ALA A CA 1
ATOM 605 C C . ALA A 1 82 ? -11.378 -8.281 24.710 1.00 94.75 82 ALA A C 1
ATOM 607 O O . ALA A 1 82 ? -12.050 -8.970 23.939 1.00 94.75 82 ALA A O 1
ATOM 608 N N . LYS A 1 83 ? -11.832 -7.121 25.200 1.00 95.31 83 LYS A N 1
ATOM 609 C CA . LYS A 1 83 ? -13.159 -6.581 24.887 1.00 95.31 83 LYS A CA 1
ATOM 610 C C . LYS A 1 83 ? -13.243 -6.065 23.456 1.00 95.31 83 LYS A C 1
ATOM 612 O O . LYS A 1 83 ? -14.269 -6.273 22.816 1.00 95.31 83 LYS A O 1
ATOM 617 N N . LEU A 1 84 ? -12.172 -5.474 22.929 1.00 95.69 84 LEU A N 1
ATOM 618 C CA . LEU A 1 84 ? -12.094 -5.076 21.526 1.00 95.69 84 LEU A CA 1
ATOM 619 C C . LEU A 1 84 ? -12.076 -6.290 20.587 1.00 95.69 84 LEU A C 1
ATOM 621 O O . LEU A 1 84 ? -12.832 -6.306 19.618 1.00 95.69 84 LEU A O 1
ATOM 625 N N . LYS A 1 85 ? -11.302 -7.340 20.906 1.00 95.81 85 LYS A N 1
ATOM 626 C CA . LYS A 1 85 ? -11.324 -8.610 20.154 1.00 95.81 85 LYS A CA 1
ATOM 627 C C . LYS A 1 85 ? -12.730 -9.200 20.106 1.00 95.81 85 LYS A C 1
ATOM 629 O O . LYS A 1 85 ? -13.208 -9.557 19.032 1.00 95.81 85 LYS A O 1
ATOM 634 N N . LYS A 1 86 ? -13.408 -9.254 21.257 1.00 96.12 86 LYS A N 1
ATOM 635 C CA . LYS A 1 86 ? -14.791 -9.733 21.343 1.00 96.12 86 LYS A CA 1
ATOM 636 C C . LYS A 1 86 ? -15.745 -8.862 20.522 1.00 96.12 86 LYS A C 1
ATOM 638 O O . LYS A 1 86 ? -16.500 -9.396 19.724 1.00 96.12 86 LYS A O 1
ATOM 643 N N . PHE A 1 87 ? -15.659 -7.537 20.646 1.00 96.25 87 PHE A N 1
ATOM 644 C CA . PHE A 1 87 ? -16.495 -6.607 19.883 1.00 96.25 87 PHE A CA 1
ATOM 645 C C . PHE A 1 87 ? -16.339 -6.790 18.367 1.00 96.25 87 PHE A C 1
ATOM 647 O O . PHE A 1 87 ? -17.335 -6.856 17.650 1.00 96.25 87 PHE A O 1
ATOM 654 N N . ILE A 1 88 ? -15.100 -6.900 17.873 1.00 96.12 88 ILE A N 1
ATOM 655 C CA . ILE A 1 88 ? -14.825 -7.114 16.446 1.00 96.12 88 ILE A CA 1
ATOM 656 C C . ILE A 1 88 ? -15.362 -8.474 15.992 1.00 96.12 88 ILE A C 1
ATOM 658 O O . ILE A 1 88 ? -15.996 -8.545 14.941 1.00 96.12 88 ILE A O 1
ATOM 662 N N . LYS A 1 89 ? -15.171 -9.532 16.787 1.00 95.88 89 LYS A N 1
ATOM 663 C CA . LYS A 1 89 ? -15.715 -10.862 16.488 1.00 95.88 89 LYS A CA 1
ATOM 664 C C . LYS A 1 89 ? -17.245 -10.838 16.398 1.00 95.88 89 LYS A C 1
ATOM 666 O O . LYS A 1 89 ? -17.792 -11.320 15.415 1.00 95.88 89 LYS A O 1
ATOM 671 N N . ASP A 1 90 ? -17.911 -10.209 17.364 1.00 96.44 90 ASP A N 1
ATOM 672 C CA . ASP A 1 90 ? -19.375 -10.149 17.443 1.00 96.44 90 ASP A CA 1
ATOM 673 C C . ASP A 1 90 ? -19.990 -9.278 16.328 1.00 96.44 90 ASP A C 1
ATOM 675 O O . ASP A 1 90 ? -21.102 -9.544 15.875 1.00 96.44 90 ASP A O 1
ATOM 679 N N . LYS A 1 91 ? -19.299 -8.216 15.884 1.00 96.31 91 LYS A N 1
ATOM 680 C CA . LYS A 1 91 ? -19.826 -7.262 14.887 1.00 96.31 91 LYS A CA 1
ATOM 681 C C . LYS A 1 91 ? -19.421 -7.554 13.448 1.00 96.31 91 LYS A C 1
ATOM 683 O O . LYS A 1 91 ? -20.224 -7.310 12.552 1.00 96.31 91 LYS A O 1
ATOM 688 N N . ALA A 1 92 ? -18.190 -7.998 13.216 1.00 93.88 92 ALA A N 1
ATOM 689 C CA . ALA A 1 92 ? -17.646 -8.211 11.875 1.00 93.88 92 ALA A CA 1
ATOM 690 C C . ALA A 1 92 ? -17.603 -9.692 11.472 1.00 93.88 92 ALA A C 1
ATOM 692 O O . ALA A 1 92 ? -17.258 -9.977 10.325 1.00 93.88 92 ALA A O 1
ATOM 693 N N . ASP A 1 93 ? -17.921 -10.614 12.392 1.00 89.06 93 ASP A N 1
ATOM 694 C CA . ASP A 1 93 ? -17.870 -12.067 12.186 1.00 89.06 93 ASP A CA 1
ATOM 695 C C . ASP A 1 93 ? -16.597 -12.480 11.434 1.00 89.06 93 ASP A C 1
ATOM 697 O O . ASP A 1 93 ? -16.601 -12.933 10.281 1.00 89.06 93 ASP A O 1
ATOM 701 N N . THR A 1 94 ? -15.466 -12.136 12.047 1.00 86.19 94 THR A N 1
ATOM 702 C CA . THR A 1 94 ? -14.146 -12.303 11.456 1.00 86.19 94 THR A CA 1
ATOM 703 C C . THR A 1 94 ? -13.226 -13.017 12.435 1.00 86.19 94 THR A C 1
ATOM 705 O O . THR A 1 94 ? -13.166 -12.683 13.618 1.00 86.19 94 THR A O 1
ATOM 708 N N . SER A 1 95 ? -12.508 -14.021 11.939 1.00 87.56 95 SER A N 1
ATOM 709 C CA . SER A 1 95 ? -11.544 -14.830 12.690 1.00 87.56 95 SER A CA 1
ATOM 710 C C . SER A 1 95 ? -10.119 -14.275 12.582 1.00 87.56 95 SER A C 1
ATOM 712 O O . SER A 1 95 ? -9.151 -15.032 12.604 1.00 87.56 95 SER A O 1
ATOM 714 N N . LEU A 1 96 ? -9.979 -12.959 12.403 1.00 89.25 96 LEU A N 1
ATOM 715 C CA . LEU A 1 96 ? -8.675 -12.316 12.258 1.00 89.25 96 LEU A CA 1
ATOM 716 C C . LEU A 1 96 ? -7.916 -12.348 13.586 1.00 89.25 96 LEU A C 1
ATOM 718 O O . LEU A 1 96 ? -8.461 -12.001 14.635 1.00 89.25 96 LEU A O 1
ATOM 722 N N . SER A 1 97 ? -6.638 -12.728 13.530 1.00 93.50 97 SER A N 1
ATOM 723 C CA . SER A 1 97 ? -5.727 -12.534 14.656 1.00 93.50 97 SER A CA 1
ATOM 724 C C . SER A 1 97 ? -5.514 -11.037 14.857 1.00 93.50 97 SER A C 1
ATOM 726 O O . SER A 1 97 ? -5.200 -10.323 13.905 1.00 93.50 97 SER A O 1
ATOM 728 N N . LEU A 1 98 ? -5.727 -10.553 16.079 1.00 95.56 98 LEU A N 1
ATOM 729 C CA . LEU A 1 98 ? -5.568 -9.144 16.428 1.00 95.56 98 LEU A CA 1
ATOM 730 C C . LEU A 1 98 ? -4.417 -8.987 17.421 1.00 95.56 98 LEU A C 1
ATOM 732 O O . LEU A 1 98 ? -4.441 -9.606 18.495 1.00 95.56 98 LEU A O 1
ATOM 736 N N . SER A 1 99 ? -3.451 -8.140 17.078 1.00 94.56 99 SER A N 1
ATOM 737 C CA . SER A 1 99 ? -2.375 -7.692 17.960 1.00 94.56 99 SER A CA 1
ATOM 738 C C . SER A 1 99 ? -2.478 -6.191 18.216 1.00 94.56 99 SER A C 1
ATOM 740 O O . SER A 1 99 ? -3.202 -5.451 17.544 1.00 94.56 99 SER A O 1
ATOM 742 N N . PHE A 1 100 ? -1.800 -5.752 19.268 1.00 94.62 100 PHE A N 1
ATOM 743 C CA . PHE A 1 100 ? -2.021 -4.458 19.875 1.00 94.62 100 PHE A CA 1
ATOM 744 C C . PHE A 1 100 ? -0.675 -3.861 20.270 1.00 94.62 100 PHE A C 1
ATOM 746 O O . PHE A 1 100 ? -0.013 -4.366 21.164 1.00 94.62 100 PHE A O 1
ATOM 753 N N . GLU A 1 101 ? -0.320 -2.724 19.677 1.00 93.56 101 GLU A N 1
ATOM 754 C CA . GLU A 1 101 ? 0.923 -1.996 19.973 1.00 93.56 101 GLU A CA 1
ATOM 755 C C . GLU A 1 101 ? 0.598 -0.576 20.453 1.00 93.56 101 GLU A C 1
ATOM 757 O O . GLU A 1 101 ? -0.441 -0.016 20.088 1.00 93.56 101 GLU A O 1
ATOM 762 N N . ALA A 1 102 ? 1.405 -0.032 21.358 1.00 91.62 102 ALA A N 1
ATOM 763 C CA . ALA A 1 102 ? 1.344 1.375 21.738 1.00 91.62 102 ALA A CA 1
ATOM 764 C C . ALA A 1 102 ? 2.483 2.085 21.010 1.00 91.62 102 ALA A C 1
ATOM 766 O O . ALA A 1 102 ? 3.619 1.623 21.067 1.00 91.62 102 ALA A O 1
ATOM 767 N N . ASP A 1 103 ? 2.167 3.162 20.303 1.00 90.88 103 ASP A N 1
ATOM 768 C CA . ASP A 1 103 ? 3.135 3.899 19.503 1.00 90.88 103 ASP A CA 1
ATOM 769 C C . ASP A 1 103 ? 2.856 5.397 19.662 1.00 90.88 103 ASP A C 1
ATOM 771 O O . ASP A 1 103 ? 1.904 5.952 19.110 1.00 90.88 103 ASP A O 1
ATOM 775 N N . ALA A 1 104 ? 3.675 6.043 20.494 1.00 84.88 104 ALA A N 1
ATOM 776 C CA . ALA A 1 104 ? 3.544 7.462 20.810 1.00 84.88 104 ALA A CA 1
ATOM 777 C C . ALA A 1 104 ? 3.824 8.363 19.593 1.00 84.88 104 ALA A C 1
ATOM 779 O O . ALA A 1 104 ? 3.403 9.519 19.578 1.00 84.88 104 ALA A O 1
ATOM 780 N N . SER A 1 105 ? 4.494 7.832 18.566 1.00 85.19 105 SER A N 1
ATOM 781 C CA . SER A 1 105 ? 4.908 8.554 17.363 1.00 85.19 105 SER A CA 1
ATOM 782 C C . SER A 1 105 ? 3.965 8.329 16.176 1.00 85.19 105 SER A C 1
ATOM 784 O O . SER A 1 105 ? 4.343 8.582 15.037 1.00 85.19 105 SER A O 1
ATOM 786 N N . LEU A 1 106 ? 2.726 7.880 16.415 1.00 84.19 106 LEU A N 1
ATOM 787 C CA . LEU A 1 106 ? 1.744 7.674 15.346 1.00 84.19 106 LEU A CA 1
ATOM 788 C C . LEU A 1 106 ? 1.343 8.985 14.663 1.00 84.19 106 LEU A C 1
ATOM 790 O O . LEU A 1 106 ? 0.502 9.750 15.160 1.00 84.19 106 LEU A O 1
ATOM 794 N N . GLU A 1 107 ? 1.886 9.182 13.469 1.00 82.25 107 GLU A N 1
ATOM 795 C CA . GLU A 1 107 ? 1.415 10.164 12.502 1.00 82.25 107 GLU A CA 1
ATOM 796 C C . GLU A 1 107 ? 0.065 9.730 11.924 1.00 82.25 107 GLU A C 1
ATOM 798 O O . GLU A 1 107 ? -0.183 8.553 11.668 1.00 82.25 107 GLU A O 1
ATOM 803 N N . THR A 1 108 ? -0.853 10.677 11.750 1.00 78.62 108 THR A N 1
ATOM 804 C CA . THR A 1 108 ? -2.149 10.386 11.129 1.00 78.62 108 THR A CA 1
ATOM 805 C C . THR A 1 108 ? -1.917 10.057 9.654 1.00 78.62 108 THR A C 1
ATOM 807 O O . THR A 1 108 ? -1.210 10.791 8.972 1.00 78.62 108 THR A O 1
ATOM 810 N N . ILE A 1 109 ? -2.506 8.973 9.139 1.00 77.56 109 ILE A N 1
ATOM 811 C CA . ILE A 1 109 ? -2.362 8.642 7.715 1.00 77.56 109 ILE A CA 1
ATOM 812 C C . ILE A 1 109 ? -3.259 9.577 6.922 1.00 77.56 109 ILE A C 1
ATOM 814 O O . ILE A 1 109 ? -4.479 9.389 6.914 1.00 77.56 109 ILE A O 1
ATOM 818 N N . ASP A 1 110 ? -2.665 10.563 6.261 1.00 78.69 110 ASP A N 1
ATOM 819 C CA . ASP A 1 110 ? -3.389 11.434 5.345 1.00 78.69 110 ASP A CA 1
ATOM 820 C C . ASP A 1 110 ? -3.935 10.658 4.146 1.00 78.69 110 ASP A C 1
ATOM 822 O O . ASP A 1 110 ? -3.416 9.617 3.743 1.00 78.69 110 ASP A O 1
ATOM 826 N N . GLU A 1 111 ? -5.035 11.148 3.578 1.00 64.06 111 GLU A N 1
ATOM 827 C CA . GLU A 1 111 ? -5.718 10.482 2.465 1.00 64.06 111 GLU A CA 1
ATOM 828 C C . GLU A 1 111 ? -4.829 10.362 1.214 1.00 64.06 111 GLU A C 1
ATOM 830 O O . GLU A 1 111 ? -4.951 9.389 0.464 1.00 64.06 111 GLU A O 1
ATOM 835 N N . ASP A 1 112 ? -3.878 11.290 1.079 1.00 63.50 112 ASP A N 1
ATOM 836 C CA . ASP A 1 112 ? -2.853 11.333 0.034 1.00 63.50 112 ASP A CA 1
ATOM 837 C C . ASP A 1 112 ? -1.656 10.412 0.321 1.00 63.50 112 ASP A C 1
ATOM 839 O O . ASP A 1 112 ? -0.732 10.318 -0.488 1.00 63.50 112 ASP A O 1
ATOM 843 N N . SER A 1 113 ? -1.668 9.691 1.450 1.00 63.44 113 SER A N 1
ATOM 844 C CA . SER A 1 113 ? -0.699 8.641 1.764 1.00 63.44 113 SER A CA 1
ATOM 845 C C . SER A 1 113 ? -0.919 7.440 0.837 1.00 63.44 113 SER A C 1
ATOM 847 O O . SER A 1 113 ? -1.612 6.470 1.157 1.00 63.44 113 SER A O 1
ATOM 849 N N . LEU A 1 114 ? -0.358 7.591 -0.362 1.00 61.47 114 LEU A N 1
ATOM 850 C CA . LEU A 1 114 ? 0.138 6.601 -1.308 1.00 61.47 114 LEU A CA 1
ATOM 851 C C . LEU A 1 114 ? -0.576 5.242 -1.248 1.00 61.47 114 LEU A C 1
ATOM 853 O O . LEU A 1 114 ? -0.287 4.360 -0.427 1.00 61.47 114 LEU A O 1
ATOM 857 N N . ASP A 1 115 ? -1.539 5.073 -2.157 1.00 77.50 115 ASP A N 1
ATOM 858 C CA . ASP A 1 115 ? -2.164 3.786 -2.434 1.00 77.50 115 ASP A CA 1
ATOM 859 C C . ASP A 1 115 ? -1.136 2.853 -3.085 1.00 77.50 115 ASP A C 1
ATOM 861 O O . ASP A 1 115 ? -1.056 2.740 -4.306 1.00 77.50 115 ASP A O 1
ATOM 865 N N . LEU A 1 116 ? -0.329 2.205 -2.242 1.00 78.56 116 LEU A N 1
ATOM 866 C CA . LEU A 1 116 ? 0.745 1.279 -2.611 1.00 78.56 116 LEU A CA 1
ATOM 867 C C . LEU A 1 116 ? 0.415 0.382 -3.817 1.00 78.56 116 LEU A C 1
ATOM 869 O O . LEU A 1 116 ? 1.235 0.336 -4.729 1.00 78.56 116 LEU A O 1
ATOM 873 N N . PRO A 1 117 ? -0.746 -0.307 -3.888 1.00 81.38 117 PRO A N 1
ATOM 874 C CA . PRO A 1 117 ? -1.080 -1.132 -5.049 1.00 81.38 117 PRO A CA 1
ATOM 875 C C . PRO A 1 117 ? -1.136 -0.331 -6.355 1.00 81.38 117 PRO A C 1
ATOM 877 O O . PRO A 1 117 ? -0.600 -0.763 -7.376 1.00 81.38 117 PRO A O 1
ATOM 880 N N . THR A 1 118 ? -1.741 0.856 -6.317 1.00 84.25 118 THR A N 1
ATOM 881 C CA . THR A 1 118 ? -1.814 1.768 -7.463 1.00 84.25 118 THR A CA 1
ATOM 882 C C . THR A 1 118 ? -0.426 2.290 -7.834 1.00 84.25 118 THR A C 1
ATOM 884 O O . THR A 1 118 ? -0.090 2.393 -9.013 1.00 84.25 118 THR A O 1
ATOM 887 N N . GLU A 1 119 ? 0.438 2.554 -6.858 1.00 87.06 119 GLU A N 1
ATOM 888 C CA . GLU A 1 119 ? 1.815 2.973 -7.129 1.00 87.06 119 GLU A CA 1
ATOM 889 C C . GLU A 1 119 ? 2.702 1.876 -7.683 1.00 87.06 119 GLU A C 1
ATOM 891 O O . GLU A 1 119 ? 3.429 2.103 -8.643 1.00 87.06 119 GLU A O 1
ATOM 896 N N . ILE A 1 120 ? 2.599 0.663 -7.159 1.00 88.75 120 ILE A N 1
ATOM 897 C CA . ILE A 1 120 ? 3.285 -0.497 -7.721 1.00 88.75 120 ILE A CA 1
ATOM 898 C C . ILE A 1 120 ? 2.810 -0.723 -9.162 1.00 88.75 120 ILE A C 1
ATOM 900 O O . ILE A 1 120 ? 3.624 -0.996 -10.046 1.00 88.75 120 ILE A O 1
ATOM 904 N N . ALA A 1 121 ? 1.513 -0.560 -9.440 1.00 89.38 121 ALA A N 1
ATOM 905 C CA . ALA A 1 121 ? 0.982 -0.661 -10.796 1.00 89.38 121 ALA A CA 1
ATOM 906 C C . ALA A 1 121 ? 1.539 0.434 -11.725 1.00 89.38 121 ALA A C 1
ATOM 908 O O . ALA A 1 121 ? 1.947 0.131 -12.850 1.00 89.38 121 ALA A O 1
ATOM 909 N N . THR A 1 122 ? 1.620 1.688 -11.266 1.00 91.31 122 THR A N 1
ATOM 910 C CA . THR A 1 122 ? 2.194 2.783 -12.068 1.00 91.31 122 THR A CA 1
ATOM 911 C C . THR A 1 122 ? 3.697 2.607 -12.296 1.00 91.31 122 THR A C 1
ATOM 913 O O . THR A 1 122 ? 4.153 2.790 -13.427 1.00 91.31 122 THR A O 1
ATOM 916 N N . LEU A 1 123 ? 4.455 2.164 -11.287 1.00 93.00 123 LEU A N 1
ATOM 917 C CA . LEU A 1 123 ? 5.883 1.847 -11.402 1.00 93.00 123 LEU A CA 1
ATOM 918 C C . LEU A 1 123 ? 6.133 0.706 -12.398 1.00 93.00 123 LEU A C 1
ATOM 920 O O . LEU A 1 123 ? 6.994 0.826 -13.267 1.00 93.00 123 LEU A O 1
ATOM 924 N N . ASN A 1 124 ? 5.343 -0.370 -12.345 1.00 94.06 124 ASN A N 1
ATOM 925 C CA . ASN A 1 124 ? 5.439 -1.470 -13.309 1.00 94.06 124 ASN A CA 1
ATOM 926 C C . ASN A 1 124 ? 5.099 -1.023 -14.738 1.00 94.06 124 ASN A C 1
ATOM 928 O O . ASN A 1 124 ? 5.783 -1.405 -15.690 1.00 94.06 124 ASN A O 1
ATOM 932 N N . ALA A 1 125 ? 4.073 -0.184 -14.907 1.00 95.75 125 ALA A N 1
ATOM 933 C CA . ALA A 1 125 ? 3.725 0.374 -16.211 1.00 95.75 125 ALA A CA 1
ATOM 934 C C . ALA A 1 125 ? 4.842 1.279 -16.766 1.00 95.75 125 ALA A C 1
ATOM 936 O O . ALA A 1 125 ? 5.133 1.231 -17.965 1.00 95.75 125 ALA A O 1
ATOM 937 N N . ALA A 1 126 ? 5.488 2.076 -15.910 1.00 95.06 126 ALA A N 1
ATOM 938 C CA . ALA A 1 126 ? 6.640 2.895 -16.276 1.00 95.06 126 ALA A CA 1
ATOM 939 C C . ALA A 1 126 ? 7.843 2.027 -16.679 1.00 95.06 126 ALA A C 1
ATOM 941 O O . ALA A 1 126 ? 8.395 2.222 -17.763 1.00 95.06 126 ALA A O 1
ATOM 942 N N . LEU A 1 127 ? 8.180 1.010 -15.879 1.00 96.94 127 LEU A N 1
ATOM 943 C CA . LEU A 1 127 ? 9.252 0.059 -16.179 1.00 96.94 127 LEU A CA 1
ATOM 944 C C . LEU A 1 127 ? 9.014 -0.664 -17.515 1.00 96.94 127 LEU A C 1
ATOM 946 O O . LEU A 1 127 ? 9.935 -0.803 -18.315 1.00 96.94 127 LEU A O 1
ATOM 950 N N . ALA A 1 128 ? 7.775 -1.067 -17.810 1.00 96.88 128 ALA A N 1
ATOM 951 C CA . ALA A 1 128 ? 7.433 -1.707 -19.079 1.00 96.88 128 ALA A CA 1
ATOM 952 C C . ALA A 1 128 ? 7.618 -0.771 -20.288 1.00 96.88 128 ALA A C 1
ATOM 954 O O . ALA A 1 128 ? 8.095 -1.200 -21.341 1.00 96.88 128 ALA A O 1
ATOM 955 N N . LYS A 1 129 ? 7.261 0.516 -20.159 1.00 97.25 129 LYS A N 1
ATOM 956 C CA . LYS A 1 129 ? 7.519 1.524 -21.204 1.00 97.25 129 LYS A CA 1
ATOM 957 C C . LYS A 1 129 ? 9.019 1.743 -21.403 1.00 97.25 129 LYS A C 1
ATOM 959 O O . LYS A 1 129 ? 9.474 1.825 -22.543 1.00 97.25 129 LYS A O 1
ATOM 964 N N . LEU A 1 130 ? 9.775 1.795 -20.310 1.00 95.56 130 LEU A N 1
ATOM 965 C CA . LEU A 1 130 ? 11.220 1.983 -20.326 1.00 95.56 130 LEU A CA 1
ATOM 966 C C . LEU A 1 130 ? 11.945 0.794 -20.963 1.00 95.56 130 LEU A C 1
ATOM 968 O O . LEU A 1 130 ? 12.793 0.998 -21.823 1.00 95.56 130 LEU A O 1
ATOM 972 N N . ALA A 1 131 ? 11.539 -0.437 -20.646 1.00 96.75 131 ALA A N 1
ATOM 973 C CA . ALA A 1 131 ? 12.077 -1.648 -21.263 1.00 96.75 131 ALA A CA 1
ATOM 974 C C . ALA A 1 131 ? 11.868 -1.671 -22.788 1.00 96.75 131 ALA A C 1
ATOM 976 O O . ALA A 1 131 ? 12.773 -2.049 -23.531 1.00 96.75 131 ALA A O 1
ATOM 977 N N . LYS A 1 132 ? 10.707 -1.206 -23.277 1.00 97.25 132 LYS A N 1
ATOM 978 C CA . LYS A 1 132 ? 10.463 -1.057 -24.724 1.00 97.25 132 LYS A CA 1
ATOM 979 C C . LYS A 1 132 ? 11.421 -0.047 -25.358 1.00 97.25 132 LYS A C 1
ATOM 981 O O . LYS A 1 132 ? 12.011 -0.347 -26.391 1.00 97.25 132 LYS A O 1
ATOM 986 N N . ARG A 1 133 ? 11.617 1.122 -24.738 1.00 95.75 133 ARG A N 1
ATOM 987 C CA . ARG A 1 133 ? 12.572 2.134 -25.230 1.00 95.75 133 ARG A CA 1
ATOM 988 C C . ARG A 1 133 ? 14.008 1.613 -25.220 1.00 95.75 133 ARG A C 1
ATOM 990 O O . ARG A 1 133 ? 14.678 1.690 -26.242 1.00 95.75 133 ARG A O 1
ATOM 997 N N . ALA A 1 134 ? 14.429 0.993 -24.121 1.00 94.25 134 ALA A N 1
ATOM 998 C CA . ALA A 1 134 ? 15.745 0.378 -23.998 1.00 94.25 134 ALA A CA 1
ATOM 999 C C . ALA A 1 134 ? 15.981 -0.683 -25.083 1.00 94.25 134 ALA A C 1
ATOM 1001 O O . ALA A 1 134 ? 17.059 -0.723 -25.656 1.00 94.25 134 ALA A O 1
ATOM 1002 N N . SER A 1 135 ? 14.975 -1.492 -25.440 1.00 95.94 135 SER A N 1
ATOM 1003 C CA . SER A 1 135 ? 15.122 -2.475 -26.525 1.00 95.94 135 SER A CA 1
ATOM 1004 C C . SER A 1 135 ? 15.408 -1.843 -27.893 1.00 95.94 135 SER A C 1
ATOM 1006 O O . SER A 1 135 ? 16.187 -2.404 -28.659 1.00 95.94 135 SER A O 1
ATOM 1008 N N . LYS A 1 136 ? 14.845 -0.658 -28.177 1.00 95.88 136 LYS A N 1
ATOM 1009 C CA . LYS A 1 136 ? 15.145 0.104 -29.397 1.00 95.88 136 LYS A CA 1
ATOM 1010 C C . LYS A 1 136 ? 16.577 0.644 -29.366 1.00 95.88 136 LYS A C 1
ATOM 1012 O O . LYS A 1 136 ? 17.304 0.455 -30.332 1.00 95.88 136 LYS A O 1
ATOM 1017 N N . VAL A 1 137 ? 16.993 1.231 -28.241 1.00 95.19 137 VAL A N 1
ATOM 1018 C CA . VAL A 1 137 ? 18.369 1.720 -28.047 1.00 95.19 137 VAL A CA 1
ATOM 1019 C C . VAL A 1 137 ? 19.379 0.584 -28.199 1.00 95.19 137 VAL A C 1
ATOM 1021 O O . VAL A 1 137 ? 20.359 0.741 -28.908 1.00 95.19 137 VAL A O 1
ATOM 1024 N N . ILE A 1 138 ? 19.115 -0.589 -27.620 1.00 95.75 138 ILE A N 1
ATOM 1025 C CA . ILE A 1 138 ? 19.985 -1.772 -27.729 1.00 95.75 138 ILE A CA 1
ATOM 1026 C C . ILE A 1 138 ? 20.141 -2.241 -29.181 1.00 95.75 138 ILE A C 1
ATOM 1028 O O . ILE A 1 138 ? 21.202 -2.742 -29.544 1.00 95.75 138 ILE A O 1
ATOM 1032 N N . ALA A 1 139 ? 19.098 -2.105 -30.006 1.00 94.94 139 ALA A N 1
ATOM 1033 C CA . ALA A 1 139 ? 19.176 -2.455 -31.421 1.00 94.94 139 ALA A CA 1
ATOM 1034 C C . ALA A 1 139 ? 20.094 -1.504 -32.206 1.00 94.94 139 ALA A C 1
ATOM 1036 O O . ALA A 1 139 ? 20.747 -1.945 -33.145 1.00 94.94 139 ALA A O 1
ATOM 1037 N N . LEU A 1 140 ? 20.151 -0.229 -31.807 1.00 94.31 140 LEU A N 1
ATOM 1038 C CA . LEU A 1 140 ? 21.031 0.780 -32.401 1.00 94.31 140 LEU A CA 1
ATOM 1039 C C . LEU A 1 140 ? 22.453 0.716 -31.823 1.00 94.31 140 LEU A C 1
ATOM 1041 O O . LEU A 1 140 ? 23.417 0.952 -32.539 1.00 94.31 140 LEU A O 1
ATOM 1045 N N . ARG A 1 141 ? 22.576 0.375 -30.535 1.00 94.31 141 ARG A N 1
ATOM 1046 C CA . ARG A 1 141 ? 23.820 0.399 -29.754 1.00 94.31 141 ARG A CA 1
ATOM 1047 C C . ARG A 1 141 ? 23.992 -0.880 -28.931 1.00 94.31 141 ARG A C 1
ATOM 1049 O O . ARG A 1 141 ? 23.682 -0.906 -27.731 1.00 94.31 141 ARG A O 1
ATOM 1056 N N . PRO A 1 142 ? 24.454 -1.978 -29.555 1.00 94.69 142 PRO A N 1
ATOM 1057 C CA . PRO A 1 142 ? 24.618 -3.267 -28.887 1.00 94.69 142 PRO A CA 1
ATOM 1058 C C . PRO A 1 142 ? 25.574 -3.231 -27.686 1.00 94.69 142 PRO A C 1
ATOM 1060 O O . PRO A 1 142 ? 25.412 -4.021 -26.755 1.00 94.69 142 PRO A O 1
ATOM 1063 N N . GLU A 1 143 ? 26.541 -2.312 -27.670 1.00 93.81 143 GLU A N 1
ATOM 1064 C CA . GLU A 1 143 ? 27.502 -2.118 -26.584 1.00 93.81 143 GLU A CA 1
ATOM 1065 C C . GLU A 1 143 ? 26.838 -1.674 -25.270 1.00 93.81 143 GLU A C 1
ATOM 1067 O O . GLU A 1 143 ? 27.277 -2.070 -24.191 1.00 93.81 143 GLU A O 1
ATOM 1072 N N . ALA A 1 144 ? 25.715 -0.948 -25.341 1.00 93.56 144 ALA A N 1
ATOM 1073 C CA . ALA A 1 144 ? 24.959 -0.507 -24.165 1.00 93.56 144 ALA A CA 1
ATOM 1074 C C . ALA A 1 144 ? 24.078 -1.618 -23.555 1.00 93.56 144 ALA A C 1
ATOM 1076 O O . ALA A 1 144 ? 23.477 -1.443 -22.491 1.00 93.56 144 ALA A O 1
ATOM 1077 N N . ARG A 1 145 ? 23.980 -2.786 -24.209 1.00 96.25 145 ARG A N 1
ATOM 1078 C CA . ARG A 1 145 ? 23.050 -3.861 -23.834 1.00 96.25 145 ARG A CA 1
ATOM 1079 C C . ARG A 1 145 ? 23.243 -4.372 -22.414 1.00 96.25 145 ARG A C 1
ATOM 1081 O O . ARG A 1 145 ? 22.254 -4.567 -21.709 1.00 96.25 145 ARG A O 1
ATOM 1088 N N . SER A 1 146 ? 24.486 -4.638 -22.018 1.00 96.50 146 SER A N 1
ATOM 1089 C CA . SER A 1 146 ? 24.776 -5.242 -20.713 1.00 96.50 146 SER A CA 1
ATOM 1090 C C . SER A 1 146 ? 24.363 -4.317 -19.567 1.00 96.50 146 SER A C 1
ATOM 1092 O O . SER A 1 146 ? 23.674 -4.755 -18.646 1.00 96.50 146 SER A O 1
ATOM 1094 N N . ASP A 1 147 ? 24.722 -3.033 -19.655 1.00 95.75 147 ASP A N 1
ATOM 1095 C CA . ASP A 1 147 ? 24.402 -2.035 -18.629 1.00 95.75 147 ASP A CA 1
ATOM 1096 C C . ASP A 1 147 ? 22.889 -1.789 -18.520 1.00 95.75 147 ASP A C 1
ATOM 1098 O O . ASP A 1 147 ? 22.308 -1.889 -17.437 1.00 95.75 147 ASP A O 1
ATOM 1102 N N . LEU A 1 148 ? 22.208 -1.576 -19.653 1.00 95.19 148 LEU A N 1
ATOM 1103 C CA . LEU A 1 148 ? 20.765 -1.323 -19.659 1.00 95.19 148 LEU A CA 1
ATOM 1104 C C . LEU A 1 148 ? 19.959 -2.498 -19.095 1.00 95.19 148 LEU A C 1
ATOM 1106 O O . LEU A 1 148 ? 19.004 -2.289 -18.342 1.00 95.19 148 LEU A O 1
ATOM 1110 N N . LEU A 1 149 ? 20.337 -3.738 -19.422 1.00 95.94 149 LEU A N 1
ATOM 1111 C CA . LEU A 1 149 ? 19.677 -4.919 -18.863 1.00 95.94 149 LEU A CA 1
ATOM 1112 C C . LEU A 1 149 ? 19.930 -5.057 -17.357 1.00 95.94 149 LEU A C 1
ATOM 1114 O O . LEU A 1 149 ? 18.995 -5.394 -16.627 1.00 95.94 149 LEU A O 1
ATOM 1118 N N . ALA A 1 150 ? 21.143 -4.757 -16.885 1.00 96.38 150 ALA A N 1
ATOM 1119 C CA . ALA A 1 150 ? 21.462 -4.771 -15.459 1.00 96.38 150 ALA A CA 1
ATOM 1120 C C . ALA A 1 150 ? 20.621 -3.742 -14.685 1.00 96.38 150 ALA A C 1
ATOM 1122 O O . ALA A 1 150 ? 19.978 -4.089 -13.692 1.00 96.38 150 ALA A O 1
ATOM 1123 N N . ARG A 1 151 ? 20.531 -2.503 -15.185 1.00 96.38 151 ARG A N 1
ATOM 1124 C CA . ARG A 1 151 ? 19.752 -1.428 -14.545 1.00 96.38 151 ARG A CA 1
ATOM 1125 C C . ARG A 1 151 ? 18.244 -1.692 -14.577 1.00 96.38 151 ARG A C 1
ATOM 1127 O O . ARG A 1 151 ? 17.555 -1.454 -13.586 1.00 96.38 151 ARG A O 1
ATOM 1134 N N . LEU A 1 152 ? 17.710 -2.257 -15.665 1.00 96.25 152 LEU A N 1
ATOM 1135 C CA . LEU A 1 152 ? 16.309 -2.706 -15.709 1.00 96.25 152 LEU A CA 1
ATOM 1136 C C . LEU A 1 152 ? 16.030 -3.836 -14.705 1.00 96.25 152 LEU A C 1
ATOM 1138 O O . LEU A 1 152 ? 14.956 -3.869 -14.098 1.00 96.25 152 LEU A O 1
ATOM 1142 N N . GLY A 1 153 ? 16.986 -4.751 -14.518 1.00 95.88 153 GLY A N 1
ATOM 1143 C CA . GLY A 1 153 ? 16.917 -5.802 -13.504 1.00 95.88 153 GLY A CA 1
ATOM 1144 C C . GLY A 1 153 ? 16.854 -5.239 -12.085 1.00 95.88 153 GLY A C 1
ATOM 1145 O O . GLY A 1 153 ? 15.988 -5.638 -11.305 1.00 95.88 153 GLY A O 1
ATOM 1146 N N . GLU A 1 154 ? 17.705 -4.261 -11.778 1.00 94.56 154 GLU A N 1
ATOM 1147 C CA . GLU A 1 154 ? 17.734 -3.598 -10.471 1.00 94.56 154 GLU A CA 1
ATOM 1148 C C . GLU A 1 154 ? 16.452 -2.797 -10.198 1.00 94.56 154 GLU A C 1
ATOM 1150 O O . GLU A 1 154 ? 15.857 -2.928 -9.127 1.00 94.56 154 GLU A O 1
ATOM 1155 N N . ALA A 1 155 ? 15.936 -2.060 -11.190 1.00 93.56 155 ALA A N 1
ATOM 1156 C CA . ALA A 1 155 ? 14.646 -1.375 -11.070 1.00 93.56 155 ALA A CA 1
ATOM 1157 C C . ALA A 1 155 ? 13.510 -2.357 -10.734 1.00 93.56 155 ALA A C 1
ATOM 1159 O O . ALA A 1 155 ? 12.674 -2.088 -9.870 1.00 93.56 155 ALA A O 1
ATOM 1160 N N . LYS A 1 156 ? 13.491 -3.524 -11.391 1.00 95.25 156 LYS A N 1
ATOM 1161 C CA . LYS A 1 156 ? 12.504 -4.575 -11.116 1.00 95.25 156 LYS A CA 1
ATOM 1162 C C . LYS A 1 156 ? 12.640 -5.126 -9.695 1.00 95.25 156 LYS A C 1
ATOM 1164 O O . LYS A 1 156 ? 11.621 -5.353 -9.045 1.00 95.25 156 LYS A O 1
ATOM 1169 N N . ARG A 1 157 ? 13.872 -5.323 -9.210 1.00 93.00 157 ARG A N 1
ATOM 1170 C CA . ARG A 1 157 ? 14.149 -5.770 -7.836 1.00 93.00 157 ARG A CA 1
ATOM 1171 C C . ARG A 1 157 ? 13.592 -4.780 -6.813 1.00 93.00 157 ARG A C 1
ATOM 1173 O O . ARG A 1 157 ? 12.876 -5.200 -5.911 1.00 93.00 157 ARG A O 1
ATOM 1180 N N . LEU A 1 158 ? 13.833 -3.481 -6.997 1.00 90.06 158 LEU A N 1
ATOM 1181 C CA . LEU A 1 158 ? 13.319 -2.434 -6.105 1.00 90.06 158 LEU A CA 1
ATOM 1182 C C . LEU A 1 158 ? 11.784 -2.390 -6.070 1.00 90.06 158 LEU A C 1
ATOM 1184 O O . LEU A 1 158 ? 11.197 -2.274 -4.997 1.00 90.06 158 LEU A O 1
ATOM 1188 N N . ILE A 1 159 ? 11.117 -2.522 -7.223 1.00 90.31 159 ILE A N 1
ATOM 1189 C CA . ILE A 1 159 ? 9.645 -2.584 -7.279 1.00 90.31 159 ILE A CA 1
ATOM 1190 C C . ILE A 1 159 ? 9.119 -3.821 -6.539 1.00 90.31 159 ILE A C 1
ATOM 1192 O O . ILE A 1 159 ? 8.107 -3.730 -5.843 1.00 90.31 159 ILE A O 1
ATOM 1196 N N . GLN A 1 160 ? 9.804 -4.961 -6.656 1.00 88.25 160 GLN A N 1
ATOM 1197 C CA . GLN A 1 160 ? 9.432 -6.170 -5.927 1.00 88.25 160 GLN A CA 1
ATOM 1198 C C . GLN A 1 160 ? 9.585 -5.982 -4.411 1.00 88.25 160 GLN A C 1
ATOM 1200 O O . GLN A 1 160 ? 8.675 -6.328 -3.669 1.00 88.25 160 GLN A O 1
ATOM 1205 N N . GLU A 1 161 ? 10.669 -5.356 -3.951 1.00 85.19 161 GLU A N 1
ATOM 1206 C CA . GLU A 1 161 ? 10.878 -5.072 -2.523 1.00 85.19 161 GLU A CA 1
ATOM 1207 C C . GLU A 1 161 ? 9.842 -4.094 -1.941 1.00 85.19 161 GLU A C 1
ATOM 1209 O O . GLU A 1 161 ? 9.507 -4.184 -0.762 1.00 85.19 161 GLU A O 1
ATOM 1214 N N . ILE A 1 162 ? 9.307 -3.170 -2.749 1.00 84.69 162 ILE A N 1
ATOM 1215 C CA . ILE A 1 162 ? 8.185 -2.302 -2.347 1.00 84.69 162 ILE A CA 1
ATOM 1216 C C . ILE A 1 162 ? 6.907 -3.122 -2.138 1.00 84.69 162 ILE A C 1
ATOM 1218 O O . ILE A 1 162 ? 6.123 -2.816 -1.236 1.00 84.69 162 ILE A O 1
ATOM 1222 N N . SER A 1 163 ? 6.692 -4.158 -2.957 1.00 76.12 163 SER A N 1
ATOM 1223 C CA . SER A 1 163 ? 5.564 -5.080 -2.789 1.00 76.12 163 SER A CA 1
ATOM 1224 C C . SER A 1 163 ? 5.630 -5.837 -1.463 1.00 76.12 163 SER A C 1
ATOM 1226 O O . SER A 1 163 ? 4.581 -6.187 -0.928 1.00 76.12 163 SER A O 1
ATOM 1228 N N . ASP A 1 164 ? 6.829 -6.022 -0.908 1.00 73.62 164 ASP A N 1
ATOM 1229 C CA . ASP A 1 164 ? 7.073 -6.688 0.376 1.00 73.62 164 ASP A CA 1
ATOM 1230 C C . ASP A 1 164 ? 6.960 -5.709 1.573 1.00 73.62 164 ASP A C 1
ATOM 1232 O O . ASP A 1 164 ? 7.657 -5.835 2.578 1.00 73.62 164 ASP A O 1
ATOM 1236 N N . GLU A 1 165 ? 6.069 -4.715 1.457 1.00 65.81 165 GLU A N 1
ATOM 1237 C CA . GLU A 1 165 ? 5.651 -3.757 2.500 1.00 65.81 165 GLU A CA 1
ATOM 1238 C C . GLU A 1 165 ? 6.667 -2.663 2.894 1.00 65.81 165 GLU A C 1
ATOM 1240 O O . GLU A 1 165 ? 6.422 -1.888 3.824 1.00 65.81 165 GLU A O 1
ATOM 1245 N N . ARG A 1 166 ? 7.763 -2.487 2.145 1.00 71.62 166 ARG A N 1
ATOM 1246 C CA . ARG A 1 166 ? 8.731 -1.392 2.372 1.00 71.62 166 ARG A CA 1
ATOM 1247 C C . ARG A 1 166 ? 8.320 -0.085 1.689 1.00 71.62 166 ARG A C 1
ATOM 1249 O O . ARG A 1 166 ? 8.892 0.320 0.676 1.00 71.62 166 ARG A O 1
ATOM 1256 N N . ARG A 1 167 ? 7.303 0.590 2.244 1.00 67.31 167 ARG A N 1
ATOM 1257 C CA . ARG A 1 167 ? 6.793 1.894 1.749 1.00 67.31 167 ARG A CA 1
ATOM 1258 C C . ARG A 1 167 ? 7.868 2.960 1.587 1.00 67.31 167 ARG A C 1
ATOM 1260 O O . ARG A 1 167 ? 7.803 3.757 0.656 1.00 67.31 167 ARG A O 1
ATOM 1267 N N . ASP A 1 168 ? 8.838 2.970 2.484 1.00 73.50 168 ASP A N 1
ATOM 1268 C CA . ASP A 1 168 ? 9.983 3.876 2.481 1.00 73.50 168 ASP A CA 1
ATOM 1269 C C . ASP A 1 168 ? 10.798 3.793 1.179 1.00 73.50 168 ASP A C 1
ATOM 1271 O O . ASP A 1 168 ? 11.372 4.789 0.741 1.00 73.50 168 ASP A O 1
ATOM 1275 N N . ARG A 1 169 ? 10.774 2.646 0.486 1.00 81.50 169 ARG A N 1
ATOM 1276 C CA . ARG A 1 169 ? 11.508 2.436 -0.772 1.00 81.50 169 ARG A CA 1
ATOM 1277 C C . ARG A 1 169 ? 10.814 2.977 -2.015 1.00 81.50 169 ARG A C 1
ATOM 1279 O O . ARG A 1 169 ? 11.442 3.051 -3.071 1.00 81.50 169 ARG A O 1
ATOM 1286 N N . VAL A 1 170 ? 9.551 3.394 -1.916 1.00 83.81 170 VAL A N 1
ATOM 1287 C CA . VAL A 1 170 ? 8.795 3.942 -3.055 1.00 83.81 170 VAL A CA 1
ATOM 1288 C C . VAL A 1 170 ? 9.489 5.170 -3.643 1.00 83.81 170 VAL A C 1
ATOM 1290 O O . VAL A 1 170 ? 9.618 5.279 -4.863 1.00 83.81 170 VAL A O 1
ATOM 1293 N N . ALA A 1 171 ? 9.969 6.076 -2.787 1.00 81.69 171 ALA A N 1
ATOM 1294 C CA . ALA A 1 171 ? 10.697 7.265 -3.222 1.00 81.69 171 ALA A CA 1
ATOM 1295 C C . ALA A 1 171 ? 11.998 6.891 -3.954 1.00 81.69 171 ALA A C 1
ATOM 1297 O O . ALA A 1 171 ? 12.276 7.421 -5.030 1.00 81.69 171 ALA A O 1
ATOM 1298 N N . THR A 1 172 ? 12.742 5.914 -3.425 1.00 87.00 172 THR A N 1
ATOM 1299 C CA . THR A 1 172 ? 13.977 5.402 -4.034 1.00 87.00 172 THR A CA 1
ATOM 1300 C C . THR A 1 172 ? 13.725 4.801 -5.416 1.00 87.00 172 THR A C 1
ATOM 1302 O O . THR A 1 172 ? 14.418 5.155 -6.366 1.00 87.00 172 THR A O 1
ATOM 1305 N N . ALA A 1 173 ? 12.705 3.949 -5.573 1.00 88.00 173 ALA A N 1
ATOM 1306 C CA . ALA A 1 173 ? 12.382 3.356 -6.873 1.00 88.00 173 ALA A CA 1
ATOM 1307 C C . ALA A 1 173 ? 11.919 4.401 -7.900 1.00 88.00 173 ALA A C 1
ATOM 1309 O O . ALA A 1 173 ? 12.262 4.292 -9.078 1.00 88.00 173 ALA A O 1
ATOM 1310 N N . LYS A 1 174 ? 11.173 5.429 -7.467 1.00 90.44 174 LYS A N 1
ATOM 1311 C CA . LYS A 1 174 ? 10.777 6.551 -8.333 1.00 90.44 174 LYS A CA 1
ATOM 1312 C C . LYS A 1 174 ? 11.995 7.329 -8.836 1.00 90.44 174 LYS A C 1
ATOM 1314 O O . LYS A 1 174 ? 12.082 7.561 -10.040 1.00 90.44 174 LYS A O 1
ATOM 1319 N N . SER A 1 175 ? 12.934 7.675 -7.950 1.00 92.06 175 SER A N 1
ATOM 1320 C CA . SER A 1 175 ? 14.187 8.347 -8.338 1.00 92.06 175 SER A CA 1
ATOM 1321 C C . SER A 1 175 ? 14.980 7.500 -9.330 1.00 92.06 175 SER A C 1
ATOM 1323 O O . SER A 1 175 ? 15.330 7.968 -10.409 1.00 92.06 175 SER A O 1
ATOM 1325 N N . TYR A 1 176 ? 15.155 6.213 -9.019 1.00 93.81 176 TYR A N 1
ATOM 1326 C CA . TYR A 1 176 ? 15.918 5.295 -9.860 1.00 93.81 176 TYR A CA 1
ATOM 1327 C C . TYR A 1 176 ? 15.318 5.142 -11.267 1.00 93.81 176 TYR A C 1
ATOM 1329 O O . TYR A 1 176 ? 16.034 5.167 -12.268 1.00 93.81 176 TYR A O 1
ATOM 1337 N N . LEU A 1 177 ? 13.989 5.026 -11.375 1.00 92.31 177 LEU A N 1
ATOM 1338 C CA . LEU A 1 177 ? 13.315 4.982 -12.676 1.00 92.31 177 LEU A CA 1
ATOM 1339 C C . LEU A 1 177 ? 13.440 6.297 -13.449 1.00 92.31 177 LEU A C 1
ATOM 1341 O O . LEU A 1 177 ? 13.540 6.255 -14.677 1.00 92.31 177 LEU A O 1
ATOM 1345 N N . ALA A 1 178 ? 13.422 7.446 -12.770 1.00 94.75 178 ALA A N 1
ATOM 1346 C CA . ALA A 1 178 ? 13.606 8.745 -13.411 1.00 94.75 178 ALA A CA 1
ATOM 1347 C C . ALA A 1 178 ? 15.022 8.878 -13.996 1.00 94.75 178 ALA A C 1
ATOM 1349 O O . ALA A 1 178 ? 15.164 9.204 -15.174 1.00 94.75 178 ALA A O 1
ATOM 1350 N N . GLU A 1 179 ? 16.048 8.523 -13.221 1.00 95.88 179 GLU A N 1
ATOM 1351 C CA . GLU A 1 179 ? 17.448 8.497 -13.664 1.00 95.88 179 GLU A CA 1
ATOM 1352 C C . GLU A 1 179 ? 17.659 7.536 -14.840 1.00 95.88 179 GLU A C 1
ATOM 1354 O O . GLU A 1 179 ? 18.291 7.884 -15.838 1.00 95.88 179 GLU A O 1
ATOM 1359 N N . LEU A 1 180 ? 17.086 6.330 -14.767 1.00 92.50 180 LEU A N 1
ATOM 1360 C CA . LEU A 1 180 ? 17.179 5.362 -15.859 1.00 92.50 180 LEU A CA 1
ATOM 1361 C C . LEU A 1 180 ? 16.449 5.853 -17.117 1.00 92.50 180 LEU A C 1
ATOM 1363 O O . LEU A 1 180 ? 16.913 5.623 -18.231 1.00 92.50 180 LEU A O 1
ATOM 1367 N N . THR A 1 181 ? 15.326 6.556 -16.955 1.00 95.38 181 THR A N 1
ATOM 1368 C CA . THR A 1 181 ? 14.593 7.161 -18.075 1.00 95.38 181 THR A CA 1
ATOM 1369 C C . THR A 1 181 ? 15.403 8.261 -18.755 1.00 95.38 181 THR A C 1
ATOM 1371 O O . THR A 1 181 ? 15.425 8.295 -19.985 1.00 95.38 181 THR A O 1
ATOM 1374 N N . ALA A 1 182 ? 16.083 9.115 -17.985 1.00 95.88 182 ALA A N 1
ATOM 1375 C CA . ALA A 1 182 ? 16.979 10.138 -18.522 1.00 95.88 182 ALA A CA 1
ATOM 1376 C C . ALA A 1 182 ? 18.146 9.502 -19.295 1.00 95.88 182 ALA A C 1
ATOM 1378 O O . ALA A 1 182 ? 18.364 9.831 -20.456 1.00 95.88 182 ALA A O 1
ATOM 1379 N N . SER A 1 183 ? 18.798 8.494 -18.711 1.00 94.75 183 SER A N 1
ATOM 1380 C CA . SER A 1 183 ? 19.924 7.795 -19.342 1.00 94.75 183 SER A CA 1
ATOM 1381 C C . SER A 1 183 ? 19.540 7.092 -20.654 1.00 94.75 183 SER A 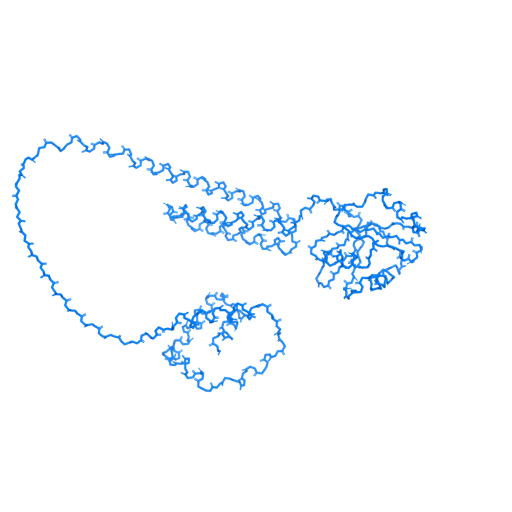C 1
ATOM 1383 O O . SER A 1 183 ? 20.283 7.142 -21.630 1.00 94.75 183 SER A O 1
ATOM 1385 N N . VAL A 1 184 ? 18.352 6.476 -20.727 1.00 93.94 184 VAL A N 1
ATOM 1386 C CA . VAL A 1 184 ? 17.843 5.889 -21.982 1.00 93.94 184 VAL A CA 1
ATOM 1387 C C . VAL A 1 184 ? 17.542 6.966 -23.031 1.00 93.94 184 VAL A C 1
ATOM 1389 O O . VAL A 1 184 ? 17.723 6.711 -24.219 1.00 93.94 184 VAL A O 1
ATOM 1392 N N . ALA A 1 185 ? 17.076 8.149 -22.620 1.00 95.31 185 ALA A N 1
ATOM 1393 C CA . ALA A 1 185 ? 16.809 9.252 -23.540 1.00 95.31 185 ALA A CA 1
ATOM 1394 C C . ALA A 1 185 ? 18.105 9.835 -24.127 1.00 95.31 185 ALA A C 1
ATOM 1396 O O . ALA A 1 185 ? 18.169 10.037 -25.334 1.00 95.31 185 ALA A O 1
ATOM 1397 N N . GLU A 1 186 ? 19.141 10.020 -23.306 1.00 96.38 186 GLU A N 1
ATOM 1398 C CA . GLU A 1 186 ? 20.467 10.470 -23.754 1.00 96.38 186 GLU A CA 1
ATOM 1399 C C . GLU A 1 186 ? 21.088 9.499 -24.767 1.00 96.38 186 GLU A C 1
ATOM 1401 O O . GLU A 1 186 ? 21.549 9.919 -25.824 1.00 96.38 186 GLU A O 1
ATOM 1406 N N . LEU A 1 187 ? 21.044 8.188 -24.494 1.00 93.88 187 LEU A N 1
ATOM 1407 C CA . LEU A 1 187 ? 21.564 7.177 -25.424 1.00 93.88 187 LEU A CA 1
ATOM 1408 C C . LEU A 1 187 ? 20.786 7.128 -26.743 1.00 93.88 187 LEU A C 1
ATOM 1410 O O . LEU A 1 187 ? 21.376 6.865 -27.788 1.00 93.88 187 LEU A O 1
ATOM 1414 N N . GLN A 1 188 ? 19.470 7.354 -26.696 1.00 93.88 188 GLN A N 1
ATOM 1415 C CA . GLN A 1 188 ? 18.657 7.446 -27.906 1.00 93.88 188 GLN A CA 1
ATOM 1416 C C . GLN A 1 188 ? 19.040 8.680 -28.727 1.00 93.88 188 GLN A C 1
ATOM 1418 O O . GLN A 1 188 ? 19.179 8.551 -29.935 1.00 93.88 188 GLN A O 1
ATOM 1423 N N . GLN A 1 189 ? 19.245 9.832 -28.081 1.00 94.88 189 GLN A N 1
ATOM 1424 C CA . GLN A 1 189 ? 19.666 11.055 -28.760 1.00 94.88 189 GLN A CA 1
ATOM 1425 C C . GLN A 1 189 ? 21.036 10.883 -29.426 1.00 94.88 189 GLN A C 1
ATOM 1427 O O . GLN A 1 189 ? 21.163 11.182 -30.604 1.00 94.88 189 GLN A O 1
ATOM 1432 N N . GLN A 1 190 ? 22.013 10.299 -28.724 1.00 93.25 190 GLN A N 1
ATOM 1433 C CA . GLN A 1 190 ? 23.322 9.983 -29.311 1.00 93.25 190 GLN A CA 1
ATOM 1434 C C . GLN A 1 190 ? 23.198 9.079 -30.545 1.00 93.25 190 GLN A C 1
ATOM 1436 O O . GLN A 1 190 ? 23.839 9.328 -31.556 1.00 93.25 190 GLN A O 1
ATOM 1441 N N . ALA A 1 191 ? 22.339 8.055 -30.488 1.00 91.50 191 ALA A N 1
ATOM 1442 C CA . ALA A 1 191 ? 22.118 7.171 -31.630 1.00 91.50 191 ALA A CA 1
ATOM 1443 C C . ALA A 1 191 ? 21.450 7.881 -32.825 1.00 91.50 191 ALA A C 1
ATOM 1445 O O . ALA A 1 191 ? 21.694 7.507 -33.970 1.00 91.50 191 ALA A O 1
ATOM 1446 N N . ASP A 1 192 ? 20.594 8.872 -32.566 1.00 91.62 192 ASP A N 1
ATOM 1447 C CA . ASP A 1 192 ? 19.951 9.672 -33.611 1.00 91.62 192 ASP A CA 1
ATOM 1448 C C . ASP A 1 192 ? 20.949 10.683 -34.227 1.00 91.62 192 ASP A C 1
ATOM 1450 O O . ASP A 1 192 ? 20.945 10.875 -35.446 1.00 91.62 192 ASP A O 1
ATOM 1454 N N . ASP A 1 193 ? 21.846 11.259 -33.418 1.00 92.56 193 ASP A N 1
ATOM 1455 C CA . ASP A 1 193 ? 22.926 12.146 -33.872 1.00 92.56 193 ASP A CA 1
ATOM 1456 C 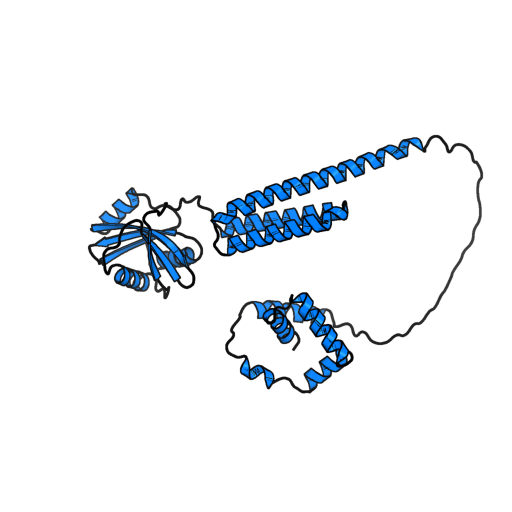C . ASP A 1 193 ? 23.936 11.382 -34.756 1.00 92.56 193 ASP A C 1
ATOM 1458 O O . ASP A 1 193 ? 24.211 11.814 -35.879 1.00 92.56 193 ASP A O 1
ATOM 1462 N N . ASP A 1 194 ? 24.384 10.192 -34.328 1.00 89.69 194 ASP A N 1
ATOM 1463 C CA . ASP A 1 194 ? 25.289 9.315 -35.097 1.00 89.69 194 ASP A CA 1
ATOM 1464 C C . ASP A 1 194 ? 24.688 8.926 -36.464 1.00 89.69 194 ASP A C 1
ATOM 1466 O O . ASP A 1 194 ? 25.380 8.860 -37.486 1.00 89.69 194 ASP A O 1
ATOM 1470 N N . ALA A 1 195 ? 23.371 8.692 -36.509 1.00 88.06 195 ALA A N 1
ATOM 1471 C CA . ALA A 1 195 ? 22.670 8.393 -37.754 1.00 88.06 195 ALA A CA 1
ATOM 1472 C C . ALA A 1 195 ? 22.643 9.604 -38.704 1.00 88.06 195 ALA A C 1
ATOM 1474 O O . ALA A 1 195 ? 22.725 9.428 -39.922 1.00 88.06 195 ALA A O 1
ATOM 1475 N N . SER A 1 196 ? 22.563 10.826 -38.168 1.00 88.12 196 SER A N 1
ATOM 1476 C CA . SER A 1 196 ? 22.523 12.055 -38.968 1.00 88.12 196 SER A CA 1
ATOM 1477 C C . SER A 1 196 ? 23.870 12.403 -39.612 1.00 88.12 196 SER A C 1
ATOM 1479 O O . SER A 1 196 ? 23.896 12.818 -40.773 1.00 88.12 196 SER A O 1
ATOM 1481 N N . GLU A 1 197 ? 24.991 12.160 -38.924 1.00 83.88 197 GLU A N 1
ATOM 1482 C CA . GLU A 1 197 ? 26.329 12.437 -39.465 1.00 83.88 197 GLU A CA 1
ATOM 1483 C C . GLU A 1 197 ? 26.657 11.534 -40.663 1.00 83.88 197 GLU A C 1
ATOM 1485 O O . GLU A 1 197 ? 27.217 12.001 -41.661 1.00 83.88 197 GLU A O 1
ATOM 1490 N N . SER A 1 198 ? 26.211 10.272 -40.620 1.00 72.62 198 SER A N 1
ATOM 1491 C CA . SER A 1 198 ? 26.419 9.294 -41.699 1.00 72.62 198 SER A CA 1
ATOM 1492 C C . SER A 1 198 ? 25.697 9.628 -43.012 1.00 72.62 198 SER A C 1
ATOM 1494 O O . SER A 1 198 ? 26.089 9.139 -44.066 1.00 72.62 198 SER A O 1
ATOM 1496 N N . SER A 1 199 ? 24.677 10.495 -42.976 1.00 68.75 199 SER A N 1
ATOM 1497 C CA . SER A 1 199 ? 23.925 10.907 -44.168 1.00 68.75 199 SER A CA 1
ATOM 1498 C C . SER A 1 199 ? 24.570 12.074 -44.928 1.00 68.75 199 SER A C 1
ATOM 1500 O O . SER A 1 199 ? 24.098 12.412 -46.012 1.00 68.75 199 SER A O 1
ATOM 1502 N N . SER A 1 200 ? 25.605 12.722 -44.380 1.00 65.50 200 SER A N 1
ATOM 1503 C CA . SER A 1 200 ? 26.193 13.936 -44.976 1.00 65.50 200 SER A CA 1
ATOM 1504 C C . SER A 1 200 ? 27.397 13.680 -45.893 1.00 65.50 200 SER A C 1
ATOM 1506 O O . SER A 1 200 ? 27.804 14.572 -46.635 1.00 65.50 200 SER A O 1
ATOM 1508 N N . SER A 1 201 ? 27.963 12.469 -45.892 1.00 61.09 201 SER A N 1
ATOM 1509 C CA . SER A 1 201 ? 29.159 12.135 -46.681 1.00 61.09 201 SER A CA 1
ATOM 1510 C C . SER A 1 201 ? 28.886 11.663 -48.116 1.00 61.09 201 SER A C 1
ATOM 1512 O O . SER A 1 201 ? 29.822 11.615 -48.911 1.00 61.09 201 SER A O 1
ATOM 1514 N N . ASP A 1 202 ? 27.634 11.371 -48.483 1.00 57.84 202 ASP A N 1
ATOM 1515 C CA . ASP A 1 202 ? 27.291 10.845 -49.817 1.00 57.84 202 ASP A CA 1
ATOM 1516 C C . ASP A 1 202 ? 27.113 11.928 -50.899 1.00 57.84 202 ASP A C 1
ATOM 1518 O O . ASP A 1 202 ? 27.065 11.614 -52.090 1.00 57.84 202 ASP A O 1
ATOM 1522 N N . GLU A 1 203 ? 27.095 13.220 -50.546 1.00 59.28 203 GLU A N 1
ATOM 1523 C CA . GLU A 1 203 ? 27.007 14.290 -51.554 1.00 59.28 203 GLU A CA 1
ATOM 1524 C C . GLU A 1 203 ? 28.335 14.566 -52.285 1.00 59.28 203 GLU A C 1
ATOM 1526 O O . GLU A 1 203 ? 28.328 15.231 -53.321 1.00 59.28 203 GLU A O 1
ATOM 1531 N N . PHE A 1 204 ? 29.472 14.018 -51.833 1.00 56.81 204 PHE A N 1
ATOM 1532 C CA . PHE A 1 204 ? 30.774 14.288 -52.467 1.00 56.81 204 PHE A CA 1
ATOM 1533 C C . PHE A 1 204 ? 31.201 13.270 -53.541 1.00 56.81 204 PHE A C 1
ATOM 1535 O O . PHE A 1 204 ? 32.210 13.478 -54.214 1.00 56.81 204 PHE A O 1
ATOM 1542 N N . SER A 1 205 ? 30.439 12.192 -53.764 1.00 58.56 205 SER A N 1
ATOM 1543 C CA . SER A 1 205 ? 30.781 11.160 -54.764 1.00 58.56 205 SER A CA 1
ATOM 1544 C C . SER A 1 205 ? 30.061 11.306 -56.111 1.00 58.56 205 SER A C 1
ATOM 1546 O O . SER A 1 205 ? 30.378 10.576 -57.044 1.00 58.56 205 SER A O 1
ATOM 1548 N N . SER A 1 206 ? 29.148 12.270 -56.270 1.00 58.06 206 SER A N 1
ATOM 1549 C CA . SER A 1 206 ? 28.390 12.452 -57.523 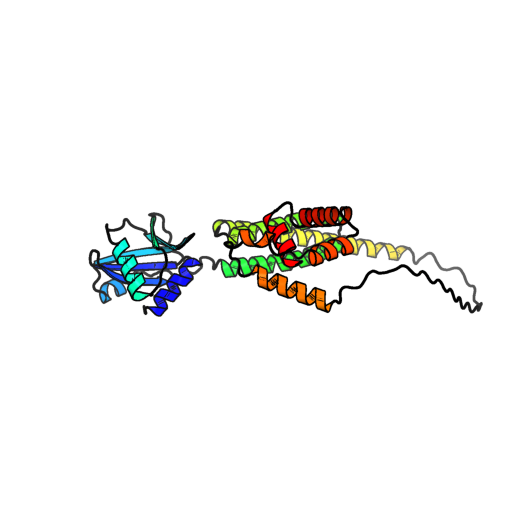1.00 58.06 206 SER A CA 1
ATOM 1550 C C . SER A 1 206 ? 29.094 13.305 -58.594 1.00 58.06 206 SER A C 1
ATOM 1552 O O . SER A 1 206 ? 28.571 13.457 -59.694 1.00 58.06 206 SER A O 1
ATOM 1554 N N . ALA A 1 207 ? 30.297 13.830 -58.326 1.00 58.31 207 ALA A N 1
ATOM 1555 C CA . ALA A 1 207 ? 31.024 14.691 -59.268 1.00 58.31 207 ALA A CA 1
ATOM 1556 C C . ALA A 1 207 ? 32.090 13.972 -60.126 1.00 58.31 207 ALA A C 1
ATOM 1558 O O . ALA A 1 207 ? 32.829 14.647 -60.842 1.00 58.31 207 ALA A O 1
ATOM 1559 N N . LEU A 1 208 ? 32.205 12.636 -60.068 1.00 57.19 208 LEU A N 1
ATOM 1560 C CA . LEU A 1 208 ? 33.314 11.912 -60.717 1.00 57.19 208 LEU A CA 1
ATOM 1561 C C . LEU A 1 208 ? 32.917 10.729 -61.613 1.00 57.19 208 LEU A C 1
ATOM 1563 O O . LEU A 1 208 ? 33.798 9.981 -62.019 1.00 57.19 208 LEU A O 1
ATOM 1567 N N . ASP A 1 209 ? 31.642 10.604 -61.990 1.00 51.00 209 ASP A N 1
ATOM 1568 C CA . ASP A 1 209 ? 31.203 9.656 -63.024 1.00 51.00 209 ASP A CA 1
ATOM 1569 C C . ASP A 1 209 ? 30.435 10.391 -64.131 1.00 51.00 209 ASP A C 1
ATOM 1571 O O . ASP A 1 209 ? 29.213 10.518 -64.158 1.00 51.00 209 ASP A O 1
ATOM 1575 N N . SER A 1 210 ? 31.199 10.960 -65.056 1.00 57.44 210 SER A N 1
ATOM 1576 C CA . SER A 1 210 ? 30.710 11.444 -66.347 1.00 57.44 210 SER A CA 1
ATOM 1577 C C . SER A 1 210 ? 31.745 11.108 -67.413 1.00 57.44 210 SER A C 1
ATOM 1579 O O . SER A 1 210 ? 32.359 12.001 -67.982 1.00 57.44 210 SER A O 1
ATOM 1581 N N . ALA A 1 211 ? 31.981 9.812 -67.635 1.00 55.91 211 ALA A N 1
ATOM 1582 C CA . ALA A 1 211 ? 32.519 9.282 -68.889 1.00 55.91 211 ALA A CA 1
ATOM 1583 C C . ALA A 1 211 ? 32.489 7.743 -68.893 1.00 55.91 211 ALA A C 1
ATOM 1585 O O . ALA A 1 211 ? 33.448 7.098 -68.485 1.00 55.91 211 ALA A O 1
ATOM 1586 N N . SER A 1 212 ? 31.417 7.142 -69.404 1.00 46.56 212 SER A N 1
ATOM 1587 C CA . SER A 1 212 ? 31.544 6.003 -70.326 1.00 46.56 212 SER A CA 1
ATOM 1588 C C . SER A 1 212 ? 30.189 5.673 -70.948 1.00 46.56 212 SER A C 1
ATOM 1590 O O . SER A 1 212 ? 29.294 5.112 -70.326 1.00 46.56 212 SER A O 1
ATOM 1592 N N . GLU A 1 213 ? 30.055 6.064 -72.212 1.00 55.91 213 GLU A N 1
ATOM 1593 C CA . GLU A 1 213 ? 29.154 5.429 -73.166 1.00 55.91 213 GLU A CA 1
ATOM 1594 C C . GLU A 1 213 ? 29.620 3.985 -73.389 1.00 55.91 213 GLU A C 1
ATOM 1596 O O . GLU A 1 213 ? 30.812 3.759 -73.605 1.00 55.91 213 GLU A O 1
ATOM 1601 N N . THR A 1 214 ? 28.703 3.016 -73.351 1.00 49.06 214 THR A N 1
ATOM 1602 C CA . THR A 1 214 ? 28.588 1.913 -74.330 1.00 49.06 214 THR A CA 1
ATOM 1603 C C . THR A 1 214 ? 27.374 1.033 -73.996 1.00 49.06 214 THR A C 1
ATOM 1605 O O . THR A 1 214 ? 27.279 0.466 -72.910 1.00 49.06 214 THR A O 1
ATOM 1608 N N . ASP A 1 215 ? 26.440 0.968 -74.949 1.00 43.62 215 ASP A N 1
ATOM 1609 C CA . ASP A 1 215 ? 25.295 0.044 -75.030 1.00 43.62 215 ASP A CA 1
ATOM 1610 C C . ASP A 1 215 ? 25.747 -1.408 -75.393 1.00 43.62 215 ASP A C 1
ATOM 1612 O O . ASP A 1 215 ? 26.949 -1.676 -75.431 1.00 43.62 215 ASP A O 1
ATOM 1616 N N . PRO A 1 216 ? 24.841 -2.338 -75.774 1.00 66.50 216 PRO A N 1
ATOM 1617 C CA . PRO A 1 216 ? 24.084 -3.253 -74.921 1.00 66.50 216 PRO A CA 1
ATOM 1618 C C . PRO A 1 216 ? 24.352 -4.729 -75.333 1.00 66.50 216 PRO A C 1
ATOM 1620 O O . PRO A 1 216 ? 25.321 -5.016 -76.026 1.00 66.50 216 PRO A O 1
ATOM 1623 N N . ASP A 1 217 ? 23.443 -5.632 -74.950 1.00 42.19 217 ASP A N 1
ATOM 1624 C CA . ASP A 1 217 ? 23.320 -7.048 -75.351 1.00 42.19 217 ASP A CA 1
ATOM 1625 C C . ASP A 1 217 ? 24.148 -8.064 -74.537 1.00 42.19 217 ASP A C 1
ATOM 1627 O O . ASP A 1 217 ? 25.372 -8.079 -74.564 1.00 42.19 217 ASP A O 1
ATOM 1631 N N . ASP A 1 218 ? 23.471 -8.957 -73.804 1.00 43.59 218 ASP A N 1
ATOM 1632 C CA . ASP A 1 218 ? 23.259 -10.319 -74.314 1.00 43.59 218 ASP A CA 1
ATOM 1633 C C . ASP A 1 218 ? 22.335 -11.153 -73.405 1.00 43.59 218 ASP A C 1
ATOM 1635 O O . ASP A 1 218 ? 22.358 -11.083 -72.172 1.00 43.59 218 ASP A O 1
ATOM 1639 N N . ASP A 1 219 ? 21.518 -11.962 -74.073 1.00 50.28 219 ASP A N 1
ATOM 1640 C CA . ASP A 1 219 ? 20.717 -13.062 -73.545 1.00 50.28 219 ASP A CA 1
ATOM 1641 C C . ASP A 1 219 ? 21.563 -14.050 -72.714 1.00 50.28 219 ASP A C 1
ATOM 1643 O O . ASP A 1 219 ? 22.748 -14.223 -72.965 1.00 50.28 219 ASP A O 1
ATOM 1647 N N . VAL A 1 220 ? 20.935 -14.793 -71.786 1.00 51.88 220 VAL A N 1
ATOM 1648 C CA . VAL A 1 220 ? 21.060 -16.268 -71.683 1.00 51.88 220 VAL A CA 1
ATOM 1649 C C . VAL A 1 220 ? 20.213 -16.814 -70.525 1.00 51.88 220 VAL A C 1
ATOM 1651 O O . VAL A 1 220 ? 20.404 -16.552 -69.337 1.00 51.88 220 VAL A O 1
ATOM 1654 N N . LEU A 1 221 ? 19.282 -17.678 -70.922 1.00 51.09 221 LEU A N 1
ATOM 1655 C CA . LEU A 1 221 ? 18.502 -18.605 -70.110 1.00 51.09 221 LEU A CA 1
ATOM 1656 C C . LEU A 1 221 ? 19.396 -19.625 -69.379 1.00 51.09 221 LEU A C 1
ATOM 1658 O O . LEU A 1 221 ? 20.171 -20.339 -70.009 1.00 51.09 221 LEU A O 1
ATOM 1662 N N . GLY A 1 222 ? 19.183 -19.819 -68.073 1.00 43.59 222 GLY A N 1
ATOM 1663 C CA . GLY A 1 222 ? 19.878 -20.845 -67.284 1.00 43.59 222 GLY A CA 1
ATOM 1664 C C . GLY A 1 222 ? 18.984 -21.550 -66.264 1.00 43.59 222 GLY A C 1
ATOM 1665 O O . GLY A 1 222 ? 19.008 -21.244 -65.077 1.00 43.59 222 GLY A O 1
ATOM 1666 N N . LYS A 1 223 ? 18.197 -22.535 -66.715 1.00 45.28 223 LYS A N 1
ATOM 1667 C CA . LYS A 1 223 ? 17.481 -23.491 -65.849 1.00 45.28 223 LYS A CA 1
ATOM 1668 C C . LYS A 1 223 ? 18.483 -24.435 -65.166 1.00 45.28 223 LYS A C 1
ATOM 1670 O O . LYS A 1 223 ? 19.050 -25.295 -65.830 1.00 45.28 223 LYS A O 1
ATOM 1675 N N . GLY A 1 224 ? 18.616 -24.359 -63.841 1.00 42.53 224 GLY A N 1
ATOM 1676 C CA . GLY A 1 224 ? 19.384 -25.312 -63.028 1.00 42.53 224 GLY A CA 1
ATOM 1677 C C . GLY A 1 224 ? 18.500 -26.118 -62.074 1.00 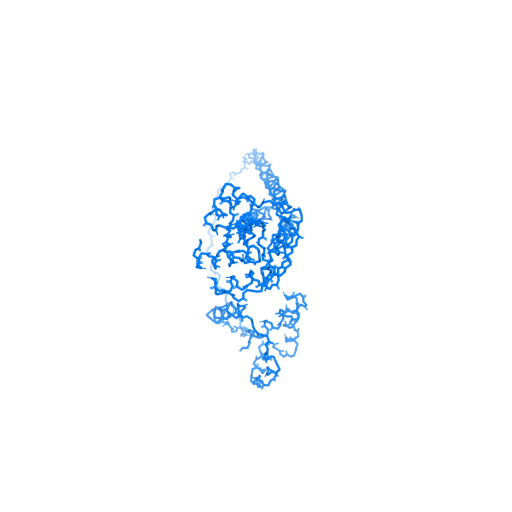42.53 224 GLY A C 1
ATOM 1678 O O . GLY A 1 224 ? 18.148 -25.651 -60.997 1.00 42.53 224 GLY A O 1
ATOM 1679 N N . LYS A 1 225 ? 18.144 -27.350 -62.462 1.00 45.78 225 LYS A N 1
ATOM 1680 C CA . LYS A 1 225 ? 17.567 -28.373 -61.572 1.00 45.78 225 LYS A CA 1
ATOM 1681 C C . LYS A 1 225 ? 18.693 -29.006 -60.746 1.00 45.78 225 LYS A C 1
ATOM 1683 O O . LYS A 1 225 ? 19.561 -29.650 -61.323 1.00 45.78 225 LYS A O 1
ATOM 1688 N N . GLY A 1 226 ? 18.619 -28.924 -59.419 1.00 41.81 226 GLY A N 1
ATOM 1689 C CA . GLY A 1 226 ? 19.503 -29.648 -58.499 1.00 41.81 226 GLY A CA 1
ATOM 1690 C C . GLY A 1 226 ? 18.708 -30.382 -57.422 1.00 41.81 226 GLY A C 1
ATOM 1691 O O . GLY A 1 226 ? 18.252 -29.778 -56.459 1.00 41.81 226 GLY A O 1
ATOM 1692 N N . LYS A 1 227 ? 18.522 -31.695 -57.604 1.00 44.41 227 LYS A N 1
ATOM 1693 C CA . LYS A 1 227 ? 18.050 -32.636 -56.576 1.00 44.41 227 LYS A CA 1
ATOM 1694 C C . LYS A 1 227 ? 19.177 -32.882 -55.569 1.00 44.41 227 LYS A C 1
ATOM 1696 O O . LYS A 1 227 ? 20.240 -33.331 -55.980 1.00 44.41 227 LYS A O 1
ATOM 1701 N N . ALA A 1 228 ? 18.893 -32.775 -54.274 1.00 40.28 228 ALA A N 1
ATOM 1702 C CA . ALA A 1 228 ? 19.617 -33.518 -53.246 1.00 40.28 228 ALA A CA 1
ATOM 1703 C C . ALA A 1 228 ? 18.627 -33.994 -52.174 1.00 40.28 228 ALA A C 1
ATOM 1705 O O . ALA A 1 228 ? 18.071 -33.212 -51.410 1.00 40.28 228 ALA A O 1
ATOM 1706 N N . LYS A 1 229 ? 18.374 -35.307 -52.179 1.00 44.03 229 LYS A N 1
ATOM 1707 C CA . LYS A 1 229 ? 17.761 -36.044 -51.073 1.00 44.03 229 LYS A CA 1
ATOM 1708 C C . LYS A 1 229 ? 18.833 -36.211 -49.996 1.00 44.03 229 LYS A C 1
ATOM 1710 O O . LYS A 1 229 ? 19.826 -36.881 -50.257 1.00 44.03 229 LYS A O 1
ATOM 1715 N N . ALA A 1 230 ? 18.585 -35.698 -48.799 1.00 40.50 230 ALA A N 1
ATOM 1716 C CA . ALA A 1 230 ? 19.205 -36.191 -47.579 1.00 40.50 230 ALA A CA 1
ATOM 1717 C C . ALA A 1 230 ? 18.075 -36.588 -46.628 1.00 40.50 230 ALA A C 1
ATOM 1719 O O . ALA A 1 230 ? 17.337 -35.757 -46.109 1.00 40.50 230 ALA A O 1
ATOM 1720 N N . SER A 1 231 ? 17.886 -37.895 -46.505 1.00 41.62 231 SER A N 1
ATOM 1721 C CA . SER A 1 231 ? 17.111 -38.524 -45.451 1.00 41.62 231 SER A CA 1
ATOM 1722 C C . SER A 1 231 ? 17.950 -38.507 -44.178 1.00 41.62 231 SER A C 1
ATOM 1724 O O . SER A 1 231 ? 18.958 -39.210 -44.133 1.00 41.62 231 SER A O 1
ATOM 1726 N N . ASP A 1 232 ? 17.517 -37.783 -43.153 1.00 39.03 232 ASP A N 1
ATOM 1727 C CA . ASP A 1 232 ? 17.902 -38.115 -41.786 1.00 39.03 232 ASP A CA 1
ATOM 1728 C C . ASP A 1 232 ? 16.684 -38.073 -40.864 1.00 39.03 232 ASP A C 1
ATOM 1730 O O . ASP A 1 232 ? 15.728 -37.322 -41.056 1.00 39.03 232 ASP A O 1
ATOM 1734 N N . LYS A 1 233 ? 16.663 -39.050 -39.970 1.00 37.53 233 LYS A N 1
ATOM 1735 C CA . LYS A 1 233 ? 15.489 -39.585 -39.305 1.00 37.53 233 LYS A CA 1
ATOM 1736 C C . LYS A 1 233 ? 15.211 -38.827 -38.014 1.00 37.53 233 LYS A C 1
ATOM 1738 O O . LYS A 1 233 ? 15.999 -38.884 -37.084 1.00 37.53 233 LYS A O 1
ATOM 1743 N N . GLY A 1 234 ? 13.977 -38.343 -37.907 1.00 41.41 234 GLY A N 1
ATOM 1744 C CA . GLY A 1 234 ? 13.183 -38.529 -36.697 1.00 41.41 234 GLY A CA 1
ATOM 1745 C C . GLY A 1 234 ? 13.415 -37.532 -35.574 1.00 41.41 234 GLY A C 1
ATOM 1746 O O . GLY A 1 234 ? 13.714 -37.953 -34.464 1.00 41.41 234 GLY A O 1
ATOM 1747 N N . ASP A 1 235 ? 13.115 -36.262 -35.829 1.00 37.56 235 ASP A N 1
ATOM 1748 C CA . ASP A 1 235 ? 12.576 -35.396 -34.785 1.00 37.56 235 ASP A CA 1
ATOM 1749 C C . ASP A 1 235 ? 11.053 -35.406 -34.949 1.00 37.56 235 ASP A C 1
ATOM 1751 O O . ASP A 1 235 ? 10.501 -34.923 -35.939 1.00 37.56 235 ASP A O 1
ATOM 1755 N N . LYS A 1 236 ? 10.357 -36.112 -34.055 1.00 44.31 236 LYS A N 1
ATOM 1756 C CA . LYS A 1 236 ? 8.894 -36.094 -34.046 1.00 44.31 236 LYS A CA 1
ATOM 1757 C C . LYS A 1 236 ? 8.482 -34.791 -33.392 1.00 44.31 236 LYS A C 1
ATOM 1759 O O . LYS A 1 236 ? 8.528 -34.688 -32.168 1.00 44.31 236 LYS A O 1
ATOM 1764 N N . ASP A 1 237 ? 8.062 -33.842 -34.219 1.00 46.22 237 ASP A N 1
ATOM 1765 C CA . ASP A 1 237 ? 7.367 -32.638 -33.788 1.00 46.22 237 ASP A CA 1
ATOM 1766 C C . ASP A 1 237 ? 6.317 -32.997 -32.736 1.00 46.22 237 ASP A C 1
ATOM 1768 O O . ASP A 1 237 ? 5.318 -33.671 -33.009 1.00 46.22 237 ASP A O 1
ATOM 1772 N N . ILE A 1 238 ? 6.562 -32.559 -31.501 1.00 48.72 238 ILE A N 1
ATOM 1773 C CA . ILE A 1 238 ? 5.531 -32.519 -30.472 1.00 48.72 238 ILE A CA 1
ATOM 1774 C C . ILE A 1 238 ? 4.453 -31.589 -31.037 1.00 48.72 238 ILE A C 1
ATOM 1776 O O . ILE A 1 238 ? 4.763 -30.413 -31.257 1.00 48.72 238 ILE A O 1
ATOM 1780 N N . PRO A 1 239 ? 3.218 -32.073 -31.280 1.00 59.75 239 PRO A N 1
ATOM 1781 C CA . PRO A 1 239 ? 2.176 -31.259 -31.885 1.00 59.75 239 PRO A CA 1
ATOM 1782 C C . PRO A 1 239 ? 2.020 -29.975 -31.079 1.00 59.75 239 PRO A C 1
ATOM 1784 O O . PRO A 1 239 ? 1.931 -30.035 -29.852 1.00 59.75 239 PRO A O 1
ATOM 1787 N N . ASP A 1 240 ? 1.953 -28.816 -31.730 1.00 52.59 240 ASP A N 1
ATOM 1788 C CA . ASP A 1 240 ? 1.876 -27.525 -31.027 1.00 52.59 240 ASP A CA 1
ATOM 1789 C C . ASP A 1 240 ? 0.684 -27.444 -30.059 1.00 52.59 240 ASP A C 1
ATOM 1791 O O . ASP A 1 240 ? 0.718 -26.744 -29.047 1.00 52.59 240 ASP A O 1
ATOM 1795 N N . LYS A 1 241 ? -0.338 -28.270 -30.302 1.00 48.28 241 LYS A N 1
ATOM 1796 C CA . LYS A 1 241 ? -1.473 -28.499 -29.408 1.00 48.28 241 LYS A CA 1
ATOM 1797 C C . LYS A 1 241 ? -1.076 -29.122 -28.059 1.00 48.28 241 LYS A C 1
ATOM 1799 O O . LYS A 1 241 ? -1.601 -28.707 -27.032 1.00 48.28 241 LYS A O 1
ATOM 1804 N N . ALA A 1 242 ? -0.135 -30.066 -28.044 1.00 47.28 242 ALA A N 1
ATOM 1805 C CA . ALA A 1 242 ? 0.398 -30.669 -26.822 1.00 47.28 242 ALA A CA 1
ATOM 1806 C C . ALA A 1 242 ? 1.282 -29.678 -26.048 1.00 47.28 242 ALA A C 1
ATOM 1808 O O . ALA A 1 242 ? 1.157 -29.579 -24.830 1.00 47.28 242 ALA A O 1
ATOM 1809 N N . LYS A 1 243 ? 2.087 -28.861 -26.749 1.00 48.44 243 LYS A N 1
ATOM 1810 C CA . LYS A 1 243 ? 2.859 -27.767 -26.126 1.00 48.44 243 LYS A CA 1
ATOM 1811 C C . LYS A 1 243 ? 1.947 -26.716 -25.477 1.00 48.44 243 LYS A C 1
ATOM 1813 O O . LYS A 1 243 ? 2.256 -26.208 -24.402 1.00 48.44 243 LYS A O 1
ATOM 1818 N N . ALA A 1 244 ? 0.817 -26.395 -26.109 1.00 48.72 244 ALA A N 1
ATOM 1819 C CA . ALA A 1 244 ? -0.145 -25.421 -25.597 1.00 48.72 244 ALA A CA 1
ATOM 1820 C C . ALA A 1 244 ? -0.939 -25.931 -24.379 1.00 48.72 244 ALA A C 1
ATOM 1822 O O . ALA A 1 244 ? -1.191 -25.154 -23.459 1.00 48.72 244 ALA A O 1
ATOM 1823 N N . GLU A 1 245 ? -1.304 -27.216 -24.343 1.00 45.72 245 GLU A N 1
ATOM 1824 C CA . GLU A 1 245 ? -1.983 -27.832 -23.191 1.00 45.72 245 GLU A CA 1
ATOM 1825 C C . GLU A 1 245 ? -1.046 -27.975 -21.983 1.00 45.72 245 GLU A C 1
ATOM 1827 O O . GLU A 1 245 ? -1.412 -27.559 -20.884 1.00 45.72 245 GLU A O 1
ATOM 1832 N N . LEU A 1 246 ? 0.208 -28.396 -22.197 1.00 45.66 246 LEU A N 1
ATOM 1833 C CA . LEU A 1 246 ? 1.249 -28.399 -21.156 1.00 45.66 246 LEU A CA 1
ATOM 1834 C C . LEU A 1 246 ? 1.430 -27.011 -20.525 1.00 45.66 246 LEU A C 1
ATOM 1836 O O . LEU A 1 246 ? 1.516 -26.874 -19.307 1.00 45.66 246 LEU A O 1
ATOM 1840 N N . LYS A 1 247 ? 1.398 -25.953 -21.342 1.00 47.38 247 LYS A N 1
ATOM 1841 C CA . LYS A 1 247 ? 1.542 -24.568 -20.875 1.00 47.38 247 LYS A CA 1
ATOM 1842 C C . LYS A 1 247 ? 0.345 -24.078 -20.047 1.00 47.38 247 LYS A C 1
ATOM 1844 O O . LYS A 1 247 ? 0.534 -23.259 -19.152 1.00 47.38 247 LYS A O 1
ATOM 1849 N N . LYS A 1 248 ? -0.873 -24.566 -20.308 1.00 45.44 248 LYS A N 1
ATOM 1850 C CA . LYS A 1 248 ? -2.077 -24.223 -19.523 1.00 45.44 248 LYS A CA 1
ATOM 1851 C C . LYS A 1 248 ? -2.113 -24.946 -18.179 1.00 45.44 248 LYS A C 1
ATOM 1853 O O . LYS A 1 248 ? -2.420 -24.322 -17.166 1.00 45.44 248 LYS A O 1
ATOM 1858 N N . VAL A 1 249 ? -1.761 -26.231 -18.170 1.00 43.50 249 VAL A N 1
ATOM 1859 C CA . VAL A 1 249 ? -1.698 -27.054 -16.952 1.00 43.50 249 VAL A CA 1
ATOM 1860 C C . VAL A 1 249 ? -0.613 -26.524 -16.006 1.00 43.50 249 VAL A C 1
ATOM 1862 O O . VAL A 1 249 ? -0.858 -26.367 -14.811 1.00 43.50 249 VAL A O 1
ATOM 1865 N N . TYR A 1 250 ? 0.527 -26.101 -16.564 1.00 43.28 250 TYR A N 1
ATOM 1866 C CA . TYR A 1 250 ? 1.620 -25.455 -15.831 1.00 43.28 250 TYR A CA 1
ATOM 1867 C C . TYR A 1 250 ? 1.200 -24.147 -15.136 1.00 43.28 250 TYR A C 1
ATOM 1869 O O . TYR A 1 250 ? 1.584 -23.894 -13.998 1.00 43.28 250 TYR A O 1
ATOM 1877 N N . VAL A 1 251 ? 0.371 -23.317 -15.778 1.00 41.94 251 VAL A N 1
ATOM 1878 C CA . VAL A 1 251 ? -0.098 -22.041 -15.201 1.00 41.94 251 VAL A CA 1
ATOM 1879 C C . VAL A 1 251 ? -1.148 -22.251 -14.101 1.00 41.94 251 VAL A C 1
ATOM 1881 O O . VAL A 1 251 ? -1.175 -21.488 -13.139 1.00 41.94 251 VAL A O 1
ATOM 1884 N N . ALA A 1 252 ? -1.982 -23.290 -14.197 1.00 39.97 252 ALA A N 1
ATOM 1885 C CA . ALA A 1 252 ? -3.022 -23.582 -13.206 1.00 39.97 252 ALA A CA 1
ATOM 1886 C C . ALA A 1 252 ? -2.475 -24.234 -11.921 1.00 39.97 252 ALA A C 1
ATOM 1888 O O . ALA A 1 252 ? -2.970 -23.954 -10.829 1.00 39.97 252 ALA A O 1
ATOM 1889 N N . ALA A 1 253 ? -1.436 -25.068 -12.033 1.00 41.31 253 ALA A N 1
ATOM 1890 C CA . ALA A 1 253 ? -0.834 -25.772 -10.898 1.00 41.31 253 ALA A CA 1
ATOM 1891 C C . ALA A 1 253 ? 0.025 -24.859 -10.001 1.00 41.31 253 ALA A C 1
ATOM 1893 O O . ALA A 1 253 ? 0.085 -25.050 -8.789 1.00 41.31 253 ALA A O 1
ATOM 1894 N N . VAL A 1 254 ? 0.632 -23.815 -10.577 1.00 43.62 254 VAL A N 1
ATOM 1895 C CA . VAL A 1 254 ? 1.448 -22.818 -9.855 1.00 43.62 254 VAL A CA 1
ATOM 1896 C C . VAL A 1 254 ? 0.629 -21.991 -8.849 1.00 43.62 254 VAL A C 1
ATOM 1898 O O . VAL A 1 254 ? 1.203 -21.416 -7.927 1.00 43.62 254 VAL A O 1
ATOM 1901 N N . LEU A 1 255 ? -0.699 -21.933 -8.986 1.00 41.25 255 LEU A N 1
ATOM 1902 C CA . LEU A 1 255 ? -1.535 -20.980 -8.250 1.00 41.25 255 LEU A CA 1
ATOM 1903 C C . LEU A 1 255 ? -2.111 -21.480 -6.909 1.00 41.25 255 LEU A C 1
ATOM 1905 O O . LEU A 1 255 ? -2.555 -20.643 -6.131 1.00 41.25 255 LEU A O 1
ATOM 1909 N N . ASN A 1 256 ? -2.092 -22.784 -6.592 1.00 45.06 256 ASN A N 1
ATOM 1910 C CA . ASN A 1 256 ? -2.901 -23.345 -5.486 1.00 45.06 256 ASN A CA 1
ATOM 1911 C C . ASN A 1 256 ? -2.115 -24.147 -4.413 1.00 45.06 256 ASN A C 1
ATOM 1913 O O . ASN A 1 256 ? -2.666 -25.070 -3.824 1.00 45.06 256 ASN A O 1
ATOM 1917 N N . GLY A 1 257 ? -0.837 -23.829 -4.174 1.00 43.28 257 GLY A N 1
ATOM 1918 C CA . GLY A 1 257 ? 0.119 -24.630 -3.383 1.00 43.28 257 GLY A CA 1
ATOM 1919 C C . GLY A 1 257 ? -0.331 -25.172 -2.009 1.00 43.28 257 GLY A C 1
ATOM 1920 O O . GLY A 1 257 ? -0.670 -24.404 -1.112 1.00 43.28 257 GLY A O 1
ATOM 1921 N N . ASP A 1 258 ? -0.215 -26.495 -1.828 1.00 42.94 258 ASP A N 1
ATOM 1922 C CA . ASP A 1 258 ? -0.350 -27.200 -0.542 1.00 42.94 258 ASP A CA 1
ATOM 1923 C C . ASP A 1 258 ? 0.669 -28.363 -0.452 1.00 42.94 258 ASP A C 1
ATOM 1925 O O . ASP A 1 258 ? 0.851 -29.131 -1.398 1.00 42.94 258 ASP A O 1
ATOM 1929 N N . GLU A 1 259 ? 1.379 -28.460 0.675 1.00 41.12 259 GLU A N 1
ATOM 1930 C CA . GLU A 1 259 ? 2.732 -29.034 0.820 1.00 41.12 259 GLU A CA 1
ATOM 1931 C C . GLU A 1 259 ? 2.766 -30.365 1.617 1.00 41.12 259 GLU A C 1
ATOM 1933 O O . GLU A 1 259 ? 3.816 -30.977 1.810 1.00 41.12 259 GLU A O 1
ATOM 1938 N N . ALA A 1 260 ? 1.616 -30.874 2.074 1.00 41.03 260 ALA A N 1
ATOM 1939 C CA . ALA A 1 260 ? 1.558 -31.941 3.085 1.00 41.03 260 ALA A CA 1
ATOM 1940 C C . ALA A 1 260 ? 1.667 -33.403 2.575 1.00 41.03 260 ALA A C 1
ATOM 1942 O O . ALA A 1 260 ? 1.607 -34.332 3.383 1.00 41.03 260 ALA A O 1
ATOM 1943 N N . GLN A 1 261 ? 1.804 -33.666 1.266 1.00 44.28 261 GLN A N 1
ATOM 1944 C CA . GLN A 1 261 ? 1.591 -35.025 0.705 1.00 44.28 261 GLN A CA 1
ATOM 1945 C C . GLN A 1 261 ? 2.812 -35.726 0.080 1.00 44.28 261 GLN A C 1
ATOM 1947 O O . GLN A 1 261 ? 2.709 -36.833 -0.457 1.00 44.28 261 GLN A O 1
ATOM 1952 N N . TRP A 1 262 ? 3.995 -35.141 0.200 1.00 42.91 262 TRP A N 1
ATOM 1953 C CA . TRP A 1 262 ? 5.210 -35.571 -0.499 1.00 42.91 262 TRP A CA 1
ATOM 1954 C C . TRP A 1 262 ? 5.730 -37.011 -0.293 1.00 42.91 262 TRP A C 1
ATOM 1956 O O . TRP A 1 262 ? 6.249 -37.587 -1.251 1.00 42.91 262 TRP A O 1
ATOM 1966 N N . PRO A 1 263 ? 5.596 -37.666 0.877 1.00 40.84 263 PRO A N 1
ATOM 1967 C CA . PRO A 1 263 ? 6.144 -39.015 1.065 1.00 40.84 263 PRO A CA 1
ATOM 1968 C C . PRO A 1 263 ? 5.481 -40.108 0.205 1.00 40.84 263 PRO A C 1
ATOM 1970 O O . PRO A 1 263 ? 6.011 -41.211 0.094 1.00 40.84 263 PRO A O 1
ATOM 1973 N N . ARG A 1 264 ? 4.332 -39.825 -0.428 1.00 40.72 264 ARG A N 1
ATOM 1974 C CA . ARG A 1 264 ? 3.621 -40.773 -1.306 1.00 40.72 264 ARG A CA 1
ATOM 1975 C C . ARG A 1 264 ? 4.153 -40.802 -2.746 1.00 40.72 264 ARG A C 1
ATOM 1977 O O . ARG A 1 264 ? 3.884 -41.759 -3.465 1.00 40.72 264 ARG A O 1
ATOM 1984 N N . PHE A 1 265 ? 4.943 -39.809 -3.160 1.00 38.78 265 PHE A N 1
ATOM 1985 C CA . PHE A 1 265 ? 5.273 -39.565 -4.571 1.00 38.78 265 PHE A CA 1
ATOM 1986 C C . PHE A 1 265 ? 6.269 -40.576 -5.177 1.00 38.78 265 PHE A C 1
ATOM 1988 O O . PHE A 1 265 ? 6.153 -40.956 -6.338 1.00 38.78 265 PHE A O 1
ATOM 1995 N N . HIS A 1 266 ? 7.186 -41.133 -4.379 1.00 38.00 266 HIS A N 1
ATOM 1996 C CA . HIS A 1 266 ? 8.167 -42.120 -4.862 1.00 38.00 266 HIS A CA 1
ATOM 1997 C C . HIS A 1 266 ? 7.571 -43.493 -5.232 1.00 38.00 266 HIS A C 1
ATOM 1999 O O . HIS A 1 266 ? 8.267 -44.319 -5.818 1.00 38.00 266 HIS A O 1
ATOM 2005 N N . LYS A 1 267 ? 6.295 -43.758 -4.914 1.00 37.97 267 LYS A N 1
ATOM 2006 C CA . LYS A 1 267 ? 5.657 -45.069 -5.121 1.00 37.97 267 LYS A CA 1
ATOM 2007 C C . LYS A 1 267 ? 4.857 -45.189 -6.428 1.00 37.97 267 LYS A C 1
ATOM 2009 O O . LYS A 1 267 ? 4.349 -46.272 -6.702 1.00 37.97 267 LYS A O 1
ATOM 2014 N N . HIS A 1 268 ? 4.726 -44.112 -7.213 1.00 36.91 268 HIS A N 1
ATOM 2015 C CA . HIS A 1 268 ? 3.720 -44.027 -8.287 1.00 36.91 268 HIS A CA 1
ATOM 2016 C C . HIS A 1 268 ? 4.248 -43.819 -9.712 1.00 36.91 268 HIS A C 1
ATOM 2018 O O . HIS A 1 268 ? 3.451 -43.807 -10.648 1.00 36.91 268 HIS A O 1
ATOM 2024 N N . PHE A 1 269 ? 5.562 -43.761 -9.921 1.00 39.94 269 PHE A N 1
ATOM 2025 C CA . PHE A 1 269 ? 6.101 -43.810 -11.279 1.00 39.94 269 PHE A CA 1
ATOM 2026 C C . PHE A 1 269 ? 6.066 -45.239 -11.811 1.00 39.94 269 PHE A C 1
ATOM 2028 O O . PHE A 1 269 ? 6.734 -46.128 -11.283 1.00 39.94 269 PHE A O 1
ATOM 2035 N N . SER A 1 270 ? 5.293 -45.464 -12.873 1.00 50.06 270 SER A N 1
ATOM 2036 C CA . SER A 1 270 ? 5.332 -46.734 -13.598 1.00 50.06 270 SER A CA 1
ATOM 2037 C C . SER A 1 270 ? 6.689 -46.898 -14.299 1.00 50.06 270 SER A C 1
ATOM 2039 O O . SER A 1 270 ? 7.282 -45.918 -14.761 1.00 50.06 270 SER A O 1
ATOM 2041 N N . SER A 1 271 ? 7.185 -48.133 -14.440 1.00 52.00 271 SER A N 1
ATOM 2042 C CA . SER A 1 271 ? 8.443 -48.389 -15.167 1.00 52.00 271 SER A CA 1
ATOM 2043 C C . SER A 1 271 ? 8.384 -47.932 -16.635 1.00 52.00 271 SER A C 1
ATOM 2045 O O . SER A 1 271 ? 9.415 -47.647 -17.243 1.00 52.00 271 SER A O 1
ATOM 2047 N N . ALA A 1 272 ? 7.176 -47.795 -17.194 1.00 47.28 272 ALA A N 1
ATOM 2048 C CA . ALA A 1 272 ? 6.945 -47.323 -18.552 1.00 47.28 272 ALA A CA 1
ATOM 2049 C C . ALA A 1 272 ? 7.246 -45.823 -18.720 1.00 47.28 272 ALA A C 1
ATOM 2051 O O . ALA A 1 272 ? 7.867 -45.443 -19.713 1.00 47.28 272 ALA A O 1
ATOM 2052 N N . SER A 1 273 ? 6.885 -44.985 -17.741 1.00 51.56 273 SER A N 1
ATOM 2053 C CA . SER A 1 273 ? 7.186 -43.543 -17.758 1.00 51.56 273 SER A CA 1
ATOM 2054 C C . SER A 1 273 ? 8.700 -43.296 -17.684 1.00 51.56 273 SER A C 1
ATOM 2056 O O . SER A 1 273 ? 9.251 -42.492 -18.434 1.00 51.56 273 SER A O 1
ATOM 2058 N N . GLN A 1 274 ? 9.405 -44.094 -16.874 1.00 53.72 274 GLN A N 1
ATOM 2059 C CA . GLN A 1 274 ? 10.869 -44.055 -16.776 1.00 53.72 274 GLN A CA 1
ATOM 2060 C C . GLN A 1 274 ? 11.553 -44.490 -18.086 1.00 53.72 274 GLN A C 1
ATOM 2062 O O . GLN A 1 274 ? 12.511 -43.857 -18.535 1.00 53.72 274 GLN A O 1
ATOM 2067 N N . ALA A 1 275 ? 11.040 -45.535 -18.745 1.00 54.91 275 ALA A N 1
ATOM 2068 C CA . ALA A 1 275 ? 11.562 -46.010 -20.027 1.00 54.91 275 ALA A CA 1
ATOM 2069 C C . ALA A 1 275 ? 11.310 -45.021 -21.186 1.00 54.91 275 ALA A C 1
ATOM 2071 O O . ALA A 1 275 ? 12.157 -44.884 -22.072 1.00 54.91 275 ALA A O 1
ATOM 2072 N N . ALA A 1 276 ? 10.180 -44.305 -21.179 1.00 53.44 276 ALA A N 1
ATOM 2073 C CA . ALA A 1 276 ? 9.844 -43.296 -22.186 1.00 53.44 276 ALA A CA 1
ATOM 2074 C C . ALA A 1 276 ? 10.764 -42.065 -22.107 1.00 53.44 276 ALA A C 1
ATOM 2076 O O . ALA A 1 276 ? 11.244 -41.587 -23.140 1.00 53.44 276 ALA A O 1
ATOM 2077 N N . LEU A 1 277 ? 11.096 -41.616 -20.893 1.00 52.19 277 LEU A N 1
ATOM 2078 C CA . LEU A 1 277 ? 12.065 -40.540 -20.669 1.00 52.19 277 LEU A CA 1
ATOM 2079 C C . LEU A 1 277 ? 13.483 -40.962 -21.095 1.00 52.19 277 LEU A C 1
ATOM 2081 O O . LEU A 1 277 ? 14.148 -40.237 -21.833 1.00 52.19 277 LEU A O 1
ATOM 2085 N N . LEU A 1 278 ? 13.921 -42.177 -20.741 1.00 53.19 278 LEU A N 1
ATOM 2086 C CA . LEU A 1 278 ? 15.225 -42.719 -21.158 1.00 53.19 278 LEU A CA 1
ATOM 2087 C C . LEU A 1 278 ? 15.374 -42.840 -22.683 1.00 53.19 278 LEU A C 1
ATOM 2089 O O . LEU A 1 278 ? 16.463 -42.613 -23.216 1.00 53.19 278 LEU A O 1
ATOM 2093 N N . LYS A 1 279 ? 14.290 -43.184 -23.387 1.00 60.69 279 LYS A N 1
ATOM 2094 C CA . LYS A 1 279 ? 14.273 -43.318 -24.851 1.00 60.69 279 LYS A CA 1
ATOM 2095 C C . LYS A 1 279 ? 14.273 -41.964 -25.564 1.00 60.69 279 LYS A C 1
ATOM 2097 O O . LYS A 1 279 ? 14.923 -41.835 -26.595 1.00 60.69 279 LYS A O 1
ATOM 2102 N N . THR A 1 280 ? 13.580 -40.971 -25.008 1.00 59.84 280 THR A N 1
ATOM 2103 C CA . THR A 1 280 ? 13.487 -39.613 -25.576 1.00 59.84 280 THR A CA 1
ATOM 2104 C C . THR A 1 280 ? 14.800 -38.842 -25.429 1.00 59.84 280 THR A C 1
ATOM 2106 O O . THR A 1 280 ? 15.180 -38.105 -26.330 1.00 59.84 280 THR A O 1
ATOM 2109 N N . PHE A 1 281 ? 15.544 -39.069 -24.343 1.00 60.41 281 PHE A N 1
ATOM 2110 C CA . PHE A 1 281 ? 16.796 -38.358 -24.062 1.00 60.41 281 PHE A CA 1
ATOM 2111 C C . PHE A 1 281 ? 18.066 -39.192 -24.320 1.00 60.41 281 PHE A C 1
ATOM 2113 O O . PHE A 1 281 ? 19.121 -38.899 -23.771 1.00 60.41 281 PHE A O 1
ATOM 2120 N N . GLY A 1 282 ? 18.012 -40.233 -25.160 1.00 60.66 282 GLY A N 1
ATOM 2121 C CA . GLY A 1 282 ? 19.222 -40.923 -25.640 1.00 60.66 282 GLY A CA 1
ATOM 2122 C C . GLY A 1 282 ? 20.050 -41.640 -24.558 1.00 60.66 282 GLY A C 1
ATOM 2123 O O . GLY A 1 282 ? 21.273 -41.740 -24.674 1.00 60.66 282 GLY A O 1
ATOM 2124 N N . GLY A 1 283 ? 19.404 -42.145 -23.503 1.00 58.56 283 GLY A N 1
ATOM 2125 C CA . GLY A 1 283 ? 20.054 -42.877 -22.413 1.00 58.56 283 GLY A CA 1
ATOM 2126 C C . GLY A 1 283 ? 20.571 -42.000 -21.255 1.00 58.56 283 GLY A C 1
ATOM 2127 O O . GLY A 1 283 ? 20.249 -40.816 -21.156 1.00 58.56 283 GLY A O 1
ATOM 2128 N N . PRO A 1 284 ? 21.388 -42.564 -20.340 1.00 49.16 284 PRO A N 1
ATOM 2129 C CA . PRO A 1 284 ? 21.763 -41.916 -19.073 1.00 49.16 284 PRO A CA 1
ATOM 2130 C C . PRO A 1 284 ? 22.477 -40.564 -19.236 1.00 49.16 284 PRO A C 1
ATOM 2132 O O . PRO A 1 284 ? 22.386 -39.686 -18.374 1.00 49.16 284 PRO A O 1
ATOM 2135 N N . ARG A 1 285 ? 23.171 -40.367 -20.366 1.00 49.25 285 ARG A N 1
ATOM 2136 C CA . ARG A 1 285 ? 23.899 -39.126 -20.657 1.00 49.25 285 ARG A CA 1
ATOM 2137 C C . ARG A 1 285 ? 22.968 -37.951 -20.972 1.00 49.25 285 ARG A C 1
ATOM 2139 O O . ARG A 1 285 ? 23.274 -36.842 -20.544 1.00 49.25 285 ARG A O 1
ATOM 2146 N N . GLY A 1 286 ? 21.825 -38.163 -21.632 1.00 51.66 286 GLY A N 1
ATOM 2147 C CA . GLY A 1 286 ? 20.898 -37.062 -21.919 1.00 51.66 286 GLY A CA 1
ATOM 2148 C C . GLY A 1 286 ? 19.989 -36.692 -20.748 1.00 51.66 286 GLY A C 1
ATOM 2149 O O . GLY A 1 286 ? 19.680 -35.516 -20.588 1.00 51.66 286 GLY A O 1
ATOM 2150 N N . LEU A 1 287 ? 19.683 -37.624 -19.836 1.00 54.47 287 LEU A N 1
ATOM 2151 C CA . LEU A 1 287 ? 19.072 -37.270 -18.543 1.00 54.47 287 LEU A CA 1
ATOM 2152 C C . LEU A 1 287 ? 20.006 -36.395 -17.694 1.00 54.47 287 LEU A C 1
ATOM 2154 O O . LEU A 1 287 ? 19.556 -35.464 -17.029 1.00 54.47 287 LEU A O 1
ATOM 2158 N N . THR A 1 288 ? 21.318 -36.634 -17.774 1.00 55.03 288 THR A N 1
ATOM 2159 C CA . THR A 1 288 ? 22.321 -35.786 -17.108 1.00 55.03 288 THR A CA 1
ATOM 2160 C C . THR A 1 288 ? 22.374 -34.381 -17.725 1.00 55.03 288 THR A C 1
ATOM 2162 O O . THR A 1 288 ? 22.514 -33.395 -17.003 1.00 55.03 288 THR A O 1
ATOM 2165 N N . ALA A 1 289 ? 22.228 -34.267 -19.050 1.00 50.75 289 ALA A N 1
ATOM 2166 C CA . ALA A 1 289 ? 22.172 -32.981 -19.747 1.00 50.75 289 ALA A CA 1
ATOM 2167 C C . ALA A 1 289 ? 20.881 -32.201 -19.433 1.00 50.75 289 ALA A C 1
ATOM 2169 O O . ALA A 1 289 ? 20.951 -31.007 -19.150 1.00 50.75 289 ALA A O 1
ATOM 2170 N N . LEU A 1 290 ? 19.727 -32.879 -19.386 1.00 60.75 290 LEU A N 1
ATOM 2171 C CA . LEU A 1 290 ? 18.450 -32.290 -18.971 1.00 60.75 290 LEU A CA 1
ATOM 2172 C C . LEU A 1 290 ? 18.509 -31.801 -17.517 1.00 60.75 290 LEU A C 1
ATOM 2174 O O . LEU A 1 290 ? 18.083 -30.689 -17.225 1.00 60.75 290 LEU A O 1
ATOM 2178 N N . GLY A 1 291 ? 19.106 -32.591 -16.619 1.00 64.44 291 GLY A N 1
ATOM 2179 C CA . GLY A 1 291 ? 19.322 -32.201 -15.225 1.00 64.44 291 GLY A CA 1
ATOM 2180 C C . GLY A 1 291 ? 20.199 -30.954 -15.086 1.00 64.44 291 GLY A C 1
ATOM 2181 O O . GLY A 1 291 ? 19.870 -30.067 -14.304 1.00 64.44 291 GLY A O 1
ATOM 2182 N N . LYS A 1 292 ? 21.272 -30.834 -15.882 1.00 60.59 292 LYS A N 1
ATOM 2183 C CA . LYS A 1 292 ? 22.111 -29.621 -15.911 1.00 60.59 292 LYS A CA 1
ATOM 2184 C C . LYS A 1 292 ? 21.346 -28.401 -16.423 1.00 60.59 292 LYS A C 1
ATOM 2186 O O . LYS A 1 292 ? 21.432 -27.348 -15.804 1.00 60.59 292 LYS A O 1
ATOM 2191 N N . LEU A 1 293 ? 20.562 -28.559 -17.486 1.00 53.62 293 LEU A N 1
ATOM 2192 C CA . LEU A 1 293 ? 19.811 -27.468 -18.109 1.00 53.62 293 LEU A CA 1
ATOM 2193 C C . LEU A 1 293 ? 18.660 -26.984 -17.214 1.00 53.62 293 LEU A C 1
ATOM 2195 O O . LEU A 1 293 ? 18.459 -25.785 -17.047 1.00 53.62 293 LEU A O 1
ATOM 2199 N N . LEU A 1 294 ? 17.962 -27.906 -16.547 1.00 59.97 294 LEU A N 1
ATOM 2200 C CA . LEU A 1 294 ? 16.980 -27.577 -15.517 1.00 59.97 294 LEU A CA 1
ATOM 2201 C C . LEU A 1 294 ? 17.648 -26.880 -14.320 1.00 59.97 294 LEU A C 1
ATOM 2203 O O . LEU A 1 294 ? 17.096 -25.913 -13.804 1.00 59.97 294 LEU A O 1
ATOM 2207 N N . ASN A 1 295 ? 18.843 -27.313 -13.903 1.00 57.97 295 ASN A N 1
ATOM 2208 C CA . ASN A 1 295 ? 19.573 -26.712 -12.783 1.00 57.97 295 ASN A CA 1
ATOM 2209 C C . ASN A 1 295 ? 20.063 -25.292 -13.102 1.00 57.97 295 ASN A C 1
ATOM 2211 O O . ASN A 1 295 ? 20.025 -24.420 -12.240 1.00 57.97 295 ASN A O 1
ATOM 2215 N N . GLU A 1 296 ? 20.463 -25.047 -14.348 1.00 57.19 296 GLU A N 1
ATOM 2216 C CA . GLU A 1 296 ? 20.903 -23.745 -14.850 1.00 57.19 296 GLU A CA 1
ATOM 2217 C C . GLU A 1 296 ? 19.723 -22.772 -15.013 1.00 57.19 296 GLU A C 1
ATOM 2219 O O . GLU A 1 296 ? 19.785 -21.635 -14.551 1.00 57.19 296 GLU A O 1
ATOM 2224 N N . VAL A 1 297 ? 18.587 -23.242 -15.544 1.00 52.00 297 VAL A N 1
ATOM 2225 C CA . VAL A 1 297 ? 17.342 -22.454 -15.654 1.00 52.00 297 VAL A CA 1
ATOM 2226 C C . VAL A 1 297 ? 16.726 -22.157 -14.281 1.00 52.00 297 VAL A C 1
ATOM 2228 O O . VAL A 1 297 ? 16.117 -21.104 -14.069 1.00 52.00 297 VAL A O 1
ATOM 2231 N N . CYS A 1 298 ? 16.891 -23.067 -13.323 1.00 57.12 298 CYS A N 1
ATOM 2232 C CA . CYS A 1 298 ? 16.386 -22.905 -11.963 1.00 57.12 298 CYS A CA 1
ATOM 2233 C C . CYS A 1 298 ? 17.383 -22.233 -11.016 1.00 57.12 298 CYS A C 1
ATOM 2235 O O . CYS A 1 298 ? 17.003 -21.925 -9.890 1.00 57.12 298 CYS A O 1
ATOM 2237 N N . GLY A 1 299 ? 18.620 -21.983 -11.454 1.00 67.56 299 GLY A N 1
ATOM 2238 C CA . GLY A 1 299 ? 19.665 -21.350 -10.649 1.00 67.56 299 GLY A CA 1
ATOM 2239 C C . GLY A 1 299 ? 20.082 -22.154 -9.414 1.00 67.56 299 GLY A C 1
ATOM 2240 O O . GLY A 1 299 ? 20.363 -21.559 -8.380 1.00 67.56 299 GLY A O 1
ATOM 2241 N N . GLY A 1 300 ? 20.071 -23.490 -9.472 1.00 56.84 300 GLY A N 1
ATOM 2242 C CA . GLY A 1 300 ? 20.387 -24.330 -8.307 1.00 56.84 300 GLY A CA 1
ATOM 2243 C C . GLY A 1 300 ? 19.272 -24.440 -7.263 1.00 56.84 300 GLY A C 1
ATOM 2244 O O . GLY A 1 300 ? 19.433 -25.151 -6.272 1.00 56.84 300 GLY A O 1
ATOM 2245 N N . ASP A 1 301 ? 18.139 -23.765 -7.469 1.00 59.81 301 ASP A N 1
ATOM 2246 C CA . ASP A 1 301 ? 17.013 -23.788 -6.543 1.00 59.81 301 ASP A CA 1
ATOM 2247 C C . ASP A 1 301 ? 16.242 -25.111 -6.669 1.00 59.81 301 ASP A C 1
ATOM 2249 O O . ASP A 1 301 ? 15.461 -25.343 -7.604 1.00 59.81 301 ASP A O 1
ATOM 2253 N N . ALA A 1 302 ? 16.470 -25.988 -5.690 1.00 52.56 302 ALA A N 1
ATOM 2254 C CA . ALA A 1 302 ? 15.847 -27.301 -5.586 1.00 52.56 302 ALA A CA 1
ATOM 2255 C C . ALA A 1 302 ? 14.307 -27.233 -5.587 1.00 52.56 302 ALA A C 1
ATOM 2257 O O . ALA A 1 302 ? 13.661 -28.175 -6.049 1.00 52.56 302 ALA A O 1
ATOM 2258 N N . ALA A 1 303 ? 13.708 -26.120 -5.141 1.00 51.09 303 ALA A N 1
ATOM 2259 C CA . ALA A 1 303 ? 12.260 -25.924 -5.155 1.00 51.09 303 ALA A CA 1
ATOM 2260 C C . ALA A 1 303 ? 11.724 -25.650 -6.570 1.00 51.09 303 ALA A C 1
ATOM 2262 O O . ALA A 1 303 ? 10.626 -26.082 -6.914 1.00 51.09 303 ALA A O 1
ATOM 2263 N N . ARG A 1 304 ? 12.501 -24.971 -7.419 1.00 49.84 304 ARG A N 1
ATOM 2264 C CA . ARG A 1 304 ? 12.152 -24.691 -8.822 1.00 49.84 304 ARG A CA 1
ATOM 2265 C C . ARG A 1 304 ? 12.355 -25.904 -9.728 1.00 49.84 304 ARG A C 1
ATOM 2267 O O . ARG A 1 304 ? 11.516 -26.176 -10.583 1.00 49.84 304 ARG A O 1
ATOM 2274 N N . LEU A 1 305 ? 13.422 -26.660 -9.485 1.00 48.25 305 LEU A N 1
ATOM 2275 C CA . LEU A 1 305 ? 13.713 -27.919 -10.174 1.00 48.25 305 LEU A CA 1
ATOM 2276 C C . LEU A 1 305 ? 12.608 -28.958 -9.982 1.00 48.25 305 LEU A C 1
ATOM 2278 O O . LEU A 1 305 ? 12.210 -29.636 -10.928 1.00 48.25 305 LEU A O 1
ATOM 2282 N N . ARG A 1 306 ? 12.075 -29.046 -8.762 1.00 48.25 306 ARG A N 1
ATOM 2283 C CA . ARG A 1 306 ? 11.009 -29.993 -8.432 1.00 48.25 306 ARG A CA 1
ATOM 2284 C C . ARG A 1 306 ? 9.680 -29.627 -9.099 1.00 48.25 306 ARG A C 1
ATOM 2286 O O . ARG A 1 306 ? 9.030 -30.501 -9.653 1.00 48.25 306 ARG A O 1
ATOM 2293 N N . ARG A 1 307 ? 9.367 -28.325 -9.193 1.00 48.41 307 ARG A N 1
ATOM 2294 C CA . ARG A 1 307 ? 8.198 -27.791 -9.927 1.00 48.41 307 ARG A CA 1
ATOM 2295 C C . ARG A 1 307 ? 8.217 -28.093 -11.431 1.00 48.41 307 ARG A C 1
ATOM 2297 O O . ARG A 1 307 ? 7.156 -28.202 -12.031 1.00 48.41 307 ARG A O 1
ATOM 2304 N N . LEU A 1 308 ? 9.399 -28.192 -12.045 1.00 47.03 308 LEU A N 1
ATOM 2305 C CA . LEU A 1 308 ? 9.545 -28.590 -13.452 1.00 47.03 308 LEU A CA 1
ATOM 2306 C C . LEU A 1 308 ? 9.456 -30.106 -13.640 1.00 47.03 308 LEU A C 1
ATOM 2308 O O . LEU A 1 308 ? 8.900 -30.544 -14.641 1.00 47.03 308 LEU A O 1
ATOM 2312 N N . SER A 1 309 ? 9.974 -30.888 -12.686 1.00 46.91 309 SER A N 1
ATOM 2313 C CA . SER A 1 309 ? 9.864 -32.352 -12.706 1.00 46.91 309 SER A CA 1
ATOM 2314 C C . SER A 1 309 ? 8.407 -32.802 -12.600 1.00 46.91 309 SER A C 1
ATOM 2316 O O . SER A 1 309 ? 7.969 -33.590 -13.423 1.00 46.91 309 SER A O 1
ATOM 2318 N N . ASP A 1 310 ? 7.642 -32.238 -11.663 1.00 45.44 310 ASP A N 1
ATOM 2319 C CA . ASP A 1 310 ? 6.237 -32.606 -11.437 1.00 45.44 310 ASP A CA 1
ATOM 2320 C C . ASP A 1 310 ? 5.298 -32.169 -12.587 1.00 45.44 310 ASP A C 1
ATOM 2322 O O . ASP A 1 310 ? 4.155 -32.609 -12.651 1.00 45.44 310 ASP A O 1
ATOM 2326 N N . ALA A 1 311 ? 5.757 -31.292 -13.491 1.00 42.97 311 ALA A N 1
ATOM 2327 C CA . ALA A 1 311 ? 5.004 -30.821 -14.660 1.00 42.97 311 ALA A CA 1
ATOM 2328 C C . ALA A 1 311 ? 5.280 -31.622 -15.948 1.00 42.97 311 ALA A C 1
ATOM 2330 O O . ALA A 1 311 ? 4.617 -31.392 -16.961 1.00 42.97 311 ALA A O 1
ATOM 2331 N N . LEU A 1 312 ? 6.301 -32.485 -15.935 1.00 40.47 312 LEU A N 1
ATOM 2332 C CA . LEU A 1 312 ? 6.723 -33.313 -17.070 1.00 40.47 312 LEU A CA 1
ATOM 2333 C C . LEU A 1 312 ? 6.133 -34.735 -17.035 1.00 40.47 312 LEU A C 1
ATOM 2335 O O . LEU A 1 312 ? 6.197 -35.416 -18.060 1.00 40.47 312 LEU A O 1
ATOM 2339 N N . ASP A 1 313 ? 5.561 -35.151 -15.903 1.00 38.94 313 ASP A N 1
ATOM 2340 C CA . ASP A 1 313 ? 4.780 -36.388 -15.731 1.00 38.94 313 ASP A CA 1
ATOM 2341 C C . ASP A 1 313 ? 3.280 -36.191 -15.959 1.00 38.94 313 ASP A C 1
ATOM 2343 O O . ASP A 1 313 ? 2.644 -37.147 -16.466 1.00 38.94 313 ASP A O 1
#

pLDDT: mean 75.79, std 21.38, range [36.91, 97.75]

Sequence (313 aa):
MSGAELKASLSKARTTPMNFLLVTKGASVLGLIVRKKPIRDNEGTQFKTETKASAIHTGICVGGSGGLIFRFRAEKAPGFEAKLKKFIKDKADTSLSLSFEADASLETIDEDSLDLPTEIATLNAALAKLAKRASKVIALRPEARSDLLARLGEAKRLIQEISDERRDRVATAKSYLAELTASVAELQQQADDDASESSSSDEFSSALDSASETDPDDDVLGKGKGKAKASDKGDKDIPDKAKAELKKVYVAAVLNGDEAQWPRFHKHFSSASQAALLKTFGGPRGLTALGKLLNEVCGGDAARLRRLSDALD

Organism: NCBI:txid1227549